Protein AF-A0A957CJT4-F1 (afdb_monomer_lite)

Sequence (316 aa):
MAIGFSIYVVLCIALSLDALRRPEPSKRMMGVQARQRAHPWLVASALALLIVSILVTGIVLWLVQDVGRRTFYEIYLFSTNTIAALDLLVESIIGVSVLLLGQAIVSYEVFTGKTLPRRGLLRHWQRVVLLAVGYGILVGFTLTLSVRPIYSLLLTTMLMTTFIALVSWRSYLERERHIASLRPFVTSHRLYDQILTQSVPQNVDFISPFHALCHDVLDAQVAYLVALGPLASLVGAPLVYPGANENKLPALNQLADSFQSPAVTTLSVDPALYGGAIWANALWSERGLIGVFLLGPKVGDSLYTQEEVEIARTVG

Foldseek 3Di:
DVVVVLVVQLVVLVVVLVCLVDDDDDPDDCQVVLSVQLSVLSNLLSVLVNVLSVLVSVVVVVVVVVVVPDDPPVCPPVVVVVVVVSVVVSVVSNVVSVVSVLSSVLSNLPPVLDRDPSVVSVVVSVVVVVLVVVLVVVLVVCVVVVPDVVVNVVVVVVSVVVVVVVVVVVVVVVVVVLVVLCVVVVCCVCVVVVVVVDDPDPDPPPQVVVQSLCVVQVLFQKKWKAWDDPCRVVVDQIHIPPPPQSPQAPDCPVVLVVCPDPVCQKDADDCVRGVQFGMWGFQADPVGTTIIMTTHAHDPRGDDRPVSSVVVNVSD

pLDDT: mean 74.56, std 11.98, range [42.03, 93.88]

Structure (mmCIF, N/CA/C/O backbone):
data_AF-A0A957CJT4-F1
#
_entry.id   AF-A0A957CJT4-F1
#
loop_
_atom_site.group_PDB
_atom_site.id
_atom_site.type_symbol
_atom_site.label_atom_id
_atom_site.label_alt_id
_atom_site.label_comp_id
_atom_site.label_asym_id
_atom_site.label_entity_id
_atom_site.label_seq_id
_atom_site.pdbx_PDB_ins_code
_atom_site.Cartn_x
_atom_site.Cartn_y
_atom_site.Cartn_z
_atom_site.occupancy
_atom_site.B_iso_or_equiv
_atom_site.auth_seq_id
_atom_site.auth_comp_id
_atom_site.auth_asym_id
_atom_site.auth_atom_id
_atom_site.pdbx_PDB_model_num
ATOM 1 N N . MET A 1 1 ? 34.551 -7.900 -14.425 1.00 61.78 1 MET A N 1
ATOM 2 C CA . MET A 1 1 ? 33.757 -6.919 -13.649 1.00 61.78 1 MET A CA 1
ATOM 3 C C . MET A 1 1 ? 32.248 -7.085 -13.853 1.00 61.78 1 MET A C 1
ATOM 5 O O . MET A 1 1 ? 31.578 -7.390 -12.878 1.00 61.78 1 MET A O 1
ATOM 9 N N . ALA A 1 2 ? 31.709 -6.987 -15.077 1.00 66.31 2 ALA A N 1
ATOM 10 C CA . ALA A 1 2 ? 30.255 -7.060 -15.334 1.00 66.31 2 ALA A CA 1
ATOM 11 C C . ALA A 1 2 ? 29.561 -8.362 -14.862 1.00 66.31 2 ALA A C 1
ATOM 13 O O . ALA A 1 2 ? 28.469 -8.317 -14.295 1.00 66.31 2 ALA A O 1
ATOM 14 N N . ILE A 1 3 ? 30.218 -9.518 -15.025 1.00 75.69 3 ILE A N 1
ATOM 15 C CA . ILE A 1 3 ? 29.680 -10.820 -14.584 1.00 75.69 3 ILE A CA 1
ATOM 16 C C . ILE A 1 3 ? 29.580 -10.891 -13.051 1.00 75.69 3 ILE A C 1
ATOM 18 O O . ILE A 1 3 ? 28.569 -11.336 -12.520 1.00 75.69 3 ILE A O 1
ATOM 22 N N . GLY A 1 4 ? 30.594 -10.393 -12.332 1.00 81.38 4 GLY A N 1
ATOM 23 C CA . GLY A 1 4 ? 30.599 -10.387 -10.864 1.00 81.38 4 GLY A CA 1
ATOM 24 C C . GLY A 1 4 ? 29.496 -9.507 -10.274 1.00 81.38 4 GLY A C 1
ATOM 25 O O . GLY A 1 4 ? 28.816 -9.921 -9.340 1.00 81.38 4 GLY A O 1
ATOM 26 N N . PHE A 1 5 ? 29.260 -8.333 -10.868 1.00 79.38 5 PH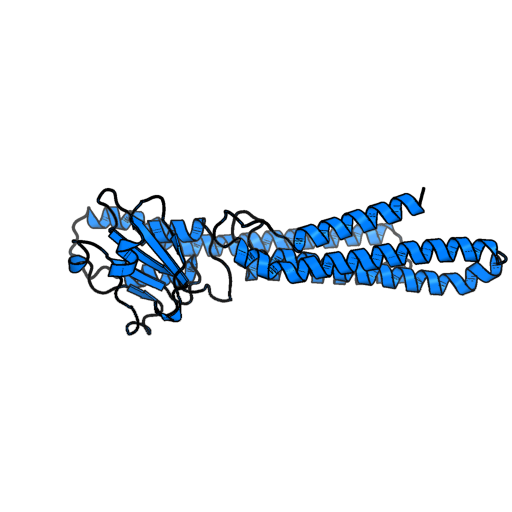E A N 1
ATOM 27 C CA . PHE A 1 5 ? 28.157 -7.452 -10.475 1.00 79.38 5 PHE A CA 1
ATOM 28 C C . PHE A 1 5 ? 26.784 -8.094 -10.724 1.00 79.38 5 PHE A C 1
ATOM 30 O O . PHE A 1 5 ? 25.911 -8.039 -9.863 1.00 79.38 5 PHE A O 1
ATOM 37 N N . SER A 1 6 ? 26.608 -8.766 -11.865 1.00 79.94 6 SER A N 1
ATOM 38 C CA . SER A 1 6 ? 25.345 -9.438 -12.204 1.00 79.94 6 SER A CA 1
ATOM 39 C C . SER A 1 6 ? 25.033 -10.588 -11.241 1.00 79.94 6 SER A C 1
ATOM 41 O O . SER A 1 6 ? 23.915 -10.693 -10.743 1.00 79.94 6 SER A O 1
ATOM 43 N N . ILE A 1 7 ? 26.039 -11.403 -10.900 1.00 84.12 7 ILE A N 1
ATOM 44 C CA . ILE A 1 7 ? 25.901 -12.467 -9.894 1.00 84.12 7 ILE A CA 1
ATOM 45 C C . ILE A 1 7 ? 25.541 -11.872 -8.531 1.00 84.12 7 ILE A C 1
ATOM 47 O O . ILE A 1 7 ? 24.640 -12.381 -7.870 1.00 84.12 7 ILE A O 1
ATOM 51 N N . TYR A 1 8 ? 26.196 -10.780 -8.127 1.00 85.81 8 TYR A N 1
ATOM 52 C CA . TYR A 1 8 ? 25.910 -10.100 -6.865 1.00 85.81 8 TYR A CA 1
ATOM 53 C C . TYR A 1 8 ? 24.450 -9.629 -6.774 1.00 85.81 8 TYR A C 1
ATOM 55 O O . TYR A 1 8 ? 23.779 -9.923 -5.787 1.00 85.81 8 TYR A O 1
ATOM 63 N N . VAL A 1 9 ? 23.927 -8.974 -7.818 1.00 83.94 9 VAL A N 1
ATOM 64 C CA . VAL A 1 9 ? 22.531 -8.501 -7.858 1.00 83.94 9 VAL A CA 1
ATOM 65 C C . VAL A 1 9 ? 21.542 -9.663 -7.745 1.00 83.94 9 VAL A C 1
ATOM 67 O O . VAL A 1 9 ? 20.616 -9.599 -6.935 1.00 83.94 9 VAL A O 1
ATOM 70 N N . VAL A 1 10 ? 21.757 -10.752 -8.490 1.00 85.56 10 VAL A N 1
ATOM 71 C CA . VAL A 1 10 ? 20.903 -11.950 -8.414 1.00 85.56 10 VAL A CA 1
ATOM 72 C C . VAL A 1 10 ? 20.919 -12.548 -7.006 1.00 85.56 10 VAL A C 1
ATOM 74 O O . VAL A 1 10 ? 19.867 -12.899 -6.475 1.00 85.56 10 VAL A O 1
ATOM 77 N N . LEU A 1 11 ? 22.092 -12.619 -6.374 1.00 86.88 11 LEU A N 1
ATOM 78 C CA . LEU A 1 11 ? 22.261 -13.171 -5.030 1.00 86.88 11 LEU A CA 1
ATOM 79 C C . LEU A 1 11 ? 21.571 -12.291 -3.975 1.00 86.88 11 LEU A C 1
ATOM 81 O O . LEU A 1 11 ? 20.858 -12.811 -3.119 1.00 86.88 11 LEU A O 1
ATOM 85 N N . CYS A 1 12 ? 21.682 -10.963 -4.080 1.00 85.69 12 CYS A N 1
ATOM 86 C CA . CYS A 1 12 ? 20.963 -10.022 -3.218 1.00 85.69 12 CYS A CA 1
ATOM 87 C C . CYS A 1 12 ? 19.439 -10.176 -3.323 1.00 85.69 12 CYS A C 1
ATOM 89 O O . CYS A 1 12 ? 18.748 -10.191 -2.298 1.00 85.69 12 CYS A O 1
ATOM 91 N N . ILE A 1 13 ? 18.906 -10.322 -4.540 1.00 84.88 13 ILE A N 1
ATOM 92 C CA . ILE A 1 13 ? 17.464 -10.507 -4.756 1.00 84.88 13 ILE A CA 1
ATOM 93 C C . ILE A 1 13 ? 17.016 -11.879 -4.230 1.00 84.88 13 ILE A C 1
ATOM 95 O O . ILE A 1 13 ? 15.992 -11.970 -3.553 1.00 84.88 13 ILE A O 1
ATOM 99 N N . ALA A 1 14 ? 17.797 -12.935 -4.468 1.00 83.00 14 ALA A N 1
ATOM 100 C CA . ALA A 1 14 ? 17.498 -14.284 -3.992 1.00 83.00 14 ALA A CA 1
ATOM 101 C C . ALA A 1 14 ? 17.505 -14.385 -2.457 1.00 83.00 14 ALA A C 1
ATOM 103 O O . ALA A 1 14 ? 16.592 -14.974 -1.883 1.00 83.00 14 ALA A O 1
ATOM 104 N N . LEU A 1 15 ? 18.480 -13.762 -1.787 1.00 85.19 15 LEU A N 1
ATOM 105 C CA . LEU A 1 15 ? 18.531 -13.692 -0.322 1.00 85.19 15 LEU A CA 1
ATOM 106 C C . LEU A 1 15 ? 17.351 -12.903 0.250 1.00 85.19 15 LEU A C 1
ATOM 108 O O . LEU A 1 15 ? 16.743 -13.327 1.230 1.00 85.19 15 LEU A O 1
ATOM 112 N N . SER A 1 16 ? 16.981 -11.790 -0.388 1.00 83.88 16 SER A N 1
ATOM 113 C CA . SER A 1 16 ? 15.801 -11.014 0.013 1.00 83.88 16 SER A CA 1
ATOM 114 C C . SER A 1 16 ? 14.510 -11.833 -0.128 1.00 83.88 16 SER A C 1
ATOM 116 O O . SER A 1 16 ? 13.626 -11.764 0.726 1.00 83.88 16 SER A O 1
ATOM 118 N N . LEU A 1 17 ? 14.409 -12.653 -1.180 1.00 83.75 17 LEU A N 1
ATOM 119 C CA . LEU A 1 17 ? 13.284 -13.561 -1.396 1.00 83.75 17 LEU A CA 1
ATOM 120 C C . LEU A 1 17 ? 13.243 -14.697 -0.360 1.00 83.75 17 LEU A C 1
ATOM 122 O O . LEU A 1 17 ? 12.158 -15.065 0.091 1.00 83.75 17 LEU A O 1
ATOM 126 N N . ASP A 1 18 ? 14.395 -15.242 0.037 1.00 82.88 18 ASP A N 1
ATOM 127 C CA . ASP A 1 18 ? 14.472 -16.274 1.079 1.00 82.88 18 ASP A CA 1
ATOM 128 C C . ASP A 1 18 ? 14.075 -15.718 2.455 1.00 82.88 18 ASP A C 1
ATOM 130 O O . ASP A 1 18 ? 13.255 -16.316 3.157 1.00 82.88 18 ASP A O 1
ATOM 134 N N . ALA A 1 19 ? 14.530 -14.507 2.788 1.00 80.00 19 ALA A N 1
ATOM 135 C CA . ALA A 1 19 ? 14.116 -13.800 3.999 1.00 80.00 19 ALA A CA 1
ATOM 136 C C . ALA A 1 19 ? 12.591 -13.571 4.050 1.00 80.00 19 ALA A C 1
ATOM 138 O O . ALA A 1 19 ? 11.964 -13.744 5.095 1.00 80.00 19 ALA A O 1
ATOM 139 N N . LEU A 1 20 ? 11.960 -13.260 2.911 1.00 77.62 20 LEU A N 1
ATOM 140 C CA . LEU A 1 20 ? 10.499 -13.138 2.803 1.00 77.62 20 LEU A CA 1
ATOM 141 C C . LEU A 1 20 ? 9.760 -14.474 3.004 1.00 77.62 20 LEU A C 1
ATOM 143 O O . LEU A 1 20 ? 8.598 -14.471 3.414 1.00 77.62 20 LEU A O 1
ATOM 147 N N . ARG A 1 21 ? 10.392 -15.619 2.718 1.00 75.81 21 ARG A N 1
ATOM 148 C CA . ARG A 1 21 ? 9.789 -16.956 2.871 1.00 75.81 21 ARG A CA 1
ATOM 149 C C . ARG A 1 21 ? 9.852 -17.494 4.300 1.00 75.81 21 ARG A C 1
ATOM 151 O O . ARG A 1 21 ? 9.003 -18.309 4.653 1.00 75.81 21 ARG A O 1
ATOM 158 N N . ARG A 1 22 ? 10.801 -17.038 5.125 1.00 76.44 22 ARG A N 1
ATOM 159 C CA . ARG A 1 22 ? 10.983 -17.487 6.521 1.00 76.44 22 ARG A CA 1
ATOM 160 C C . ARG A 1 22 ? 10.856 -16.330 7.517 1.00 76.44 22 ARG A C 1
ATOM 162 O O . ARG A 1 22 ? 11.854 -15.887 8.080 1.00 76.44 22 ARG A O 1
ATOM 169 N N . PRO A 1 23 ? 9.644 -15.811 7.745 1.00 70.12 23 PRO A N 1
ATOM 170 C CA . PRO A 1 23 ? 9.510 -14.580 8.498 1.00 70.12 23 PRO A CA 1
ATOM 171 C C . PRO A 1 23 ? 9.450 -14.814 10.018 1.00 70.12 23 PRO A C 1
ATOM 173 O O . PRO A 1 23 ? 8.702 -15.666 10.497 1.00 70.12 23 PRO A O 1
ATOM 176 N N . GLU A 1 24 ? 10.162 -13.990 10.791 1.00 70.62 24 GLU A N 1
ATOM 177 C CA . GLU A 1 24 ? 10.069 -13.971 12.259 1.00 70.62 24 GLU A CA 1
ATOM 178 C C . GLU A 1 24 ? 8.672 -13.535 12.756 1.00 70.62 24 GLU A C 1
ATOM 180 O O . GLU A 1 24 ? 7.964 -12.788 12.065 1.00 70.62 24 GLU A O 1
ATOM 185 N N . PRO A 1 25 ? 8.224 -13.976 13.946 1.00 67.62 25 PRO A N 1
ATOM 186 C CA . PRO A 1 25 ? 6.942 -13.562 14.515 1.00 67.62 25 PRO A CA 1
ATOM 187 C C . PRO A 1 25 ? 6.917 -12.052 14.805 1.00 67.62 25 PRO A C 1
ATOM 189 O O . PRO A 1 25 ? 7.811 -11.503 15.446 1.00 67.62 25 PRO A O 1
ATOM 192 N N . SER A 1 26 ? 5.873 -11.357 14.339 1.00 63.53 26 SER A N 1
ATOM 193 C CA . SER A 1 26 ? 5.738 -9.918 14.585 1.00 63.53 26 SER A CA 1
ATOM 194 C C . SER A 1 26 ? 5.277 -9.657 16.018 1.00 63.53 26 SER A C 1
ATOM 196 O O . SER A 1 26 ? 4.216 -10.135 16.410 1.00 63.53 26 SER A O 1
ATOM 198 N N . LYS A 1 27 ? 6.000 -8.815 16.761 1.00 61.34 27 LYS A N 1
ATOM 199 C CA . LYS A 1 27 ? 5.611 -8.372 18.116 1.00 61.34 27 LYS A CA 1
ATOM 200 C C . LYS A 1 27 ? 4.478 -7.329 18.140 1.00 61.34 27 LYS A C 1
ATOM 202 O O . LYS A 1 27 ? 4.041 -6.930 19.210 1.00 61.34 27 LYS A O 1
ATOM 207 N N . ARG A 1 28 ? 4.033 -6.846 16.973 1.00 63.62 28 ARG A N 1
ATOM 208 C CA . ARG A 1 28 ? 3.057 -5.753 16.826 1.00 63.62 28 ARG A CA 1
ATOM 209 C C . ARG A 1 28 ? 1.649 -6.297 16.581 1.00 63.62 28 ARG A C 1
ATOM 211 O O . ARG A 1 28 ? 1.483 -7.239 15.804 1.00 63.62 28 ARG A O 1
ATOM 218 N N . MET A 1 29 ? 0.650 -5.659 17.194 1.00 60.66 29 MET A N 1
ATOM 219 C CA . MET A 1 29 ? -0.771 -5.955 16.983 1.00 60.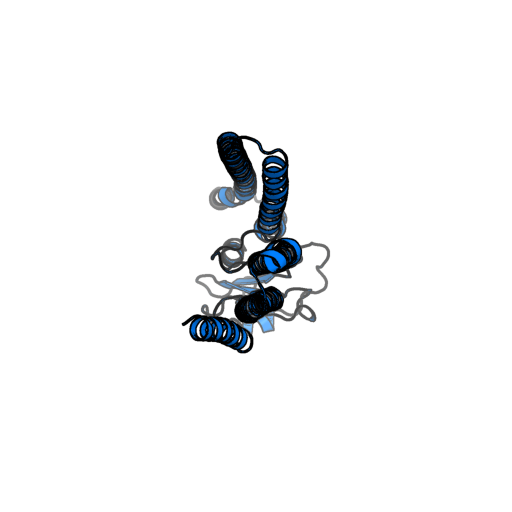66 29 MET A CA 1
ATOM 220 C C . MET A 1 29 ? -1.103 -5.954 15.480 1.00 60.66 29 MET A C 1
ATOM 222 O O . MET A 1 29 ? -0.737 -5.024 14.764 1.00 60.66 29 MET A O 1
ATOM 226 N N . MET A 1 30 ? -1.720 -7.040 14.997 1.00 64.56 30 MET A N 1
ATOM 227 C CA . MET A 1 30 ? -2.095 -7.281 13.587 1.00 64.56 30 MET A CA 1
ATOM 228 C C . MET A 1 30 ? -0.936 -7.317 12.562 1.00 64.56 30 MET A C 1
ATOM 230 O O . MET A 1 30 ? -1.176 -7.382 11.354 1.00 64.56 30 MET A O 1
ATOM 234 N N . GLY A 1 31 ? 0.328 -7.368 13.007 1.00 65.88 31 GLY A N 1
ATOM 235 C CA . GLY A 1 31 ? 1.496 -7.412 12.115 1.00 65.88 31 GLY A CA 1
ATOM 236 C C . GLY A 1 31 ? 1.556 -8.659 11.222 1.00 65.88 31 GLY A C 1
ATOM 237 O O . GLY A 1 31 ? 1.962 -8.574 10.062 1.00 65.88 31 GLY A O 1
ATOM 238 N N . VAL A 1 32 ? 1.086 -9.808 11.717 1.00 69.69 32 VAL A N 1
ATOM 239 C CA . VAL A 1 32 ? 1.042 -11.063 10.945 1.00 69.69 32 VAL A CA 1
ATOM 240 C C . VAL A 1 32 ? 0.016 -10.986 9.810 1.00 69.69 32 VAL A C 1
ATOM 242 O O . VAL A 1 32 ? 0.330 -11.371 8.684 1.00 69.69 32 VAL A O 1
ATOM 245 N N . GLN A 1 33 ? -1.178 -10.445 10.076 1.00 69.50 33 GLN A N 1
ATOM 246 C CA . GLN A 1 33 ? -2.251 -10.304 9.082 1.00 69.50 33 GLN A CA 1
ATOM 247 C C . GLN A 1 33 ? -1.882 -9.288 7.992 1.00 69.50 33 GLN A C 1
ATOM 249 O O . GLN A 1 33 ? -2.055 -9.569 6.806 1.00 69.50 33 GLN A O 1
ATOM 254 N N . ALA A 1 34 ? -1.291 -8.148 8.370 1.00 67.12 34 ALA A N 1
ATOM 255 C CA . ALA A 1 34 ? -0.760 -7.174 7.413 1.00 67.1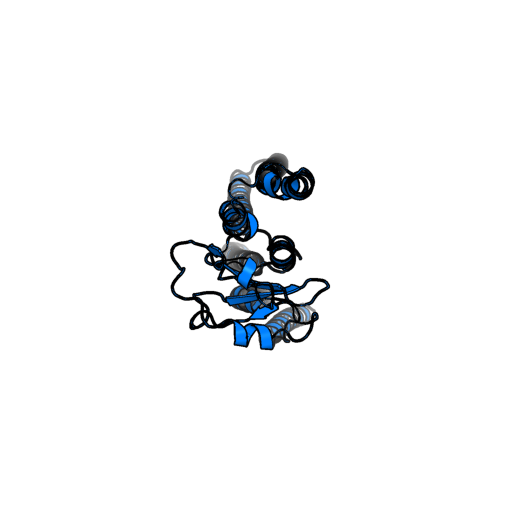2 34 ALA A CA 1
ATOM 256 C C . ALA A 1 34 ? 0.284 -7.804 6.480 1.00 67.12 34 ALA A C 1
ATOM 258 O O . ALA A 1 34 ? 0.261 -7.606 5.264 1.00 67.12 34 ALA A O 1
ATOM 259 N N . ARG A 1 35 ? 1.171 -8.631 7.043 1.00 71.69 35 ARG A N 1
ATOM 260 C CA . ARG A 1 35 ? 2.221 -9.310 6.287 1.00 71.69 35 ARG A CA 1
ATOM 261 C C . ARG A 1 35 ? 1.703 -10.367 5.342 1.00 71.69 35 ARG A C 1
ATOM 263 O O . ARG A 1 35 ? 2.145 -10.384 4.200 1.00 71.69 35 ARG A O 1
ATOM 270 N N . GLN A 1 36 ? 0.770 -11.209 5.773 1.00 75.19 36 GLN A N 1
ATOM 271 C CA . GLN A 1 36 ? 0.168 -12.216 4.896 1.00 75.19 36 GLN A CA 1
ATOM 272 C C . GLN A 1 36 ? -0.455 -11.586 3.644 1.00 75.19 36 GLN A C 1
ATOM 274 O O . GLN A 1 36 ? -0.353 -12.152 2.561 1.00 75.19 36 GLN A O 1
ATOM 279 N N . ARG A 1 37 ? -1.031 -10.385 3.768 1.00 75.12 37 ARG A N 1
ATOM 280 C CA . ARG A 1 37 ? -1.660 -9.673 2.647 1.00 75.12 37 ARG A CA 1
ATOM 281 C C . ARG A 1 37 ? -0.665 -9.080 1.652 1.00 75.12 37 ARG A C 1
ATOM 283 O O . ARG A 1 37 ? -0.931 -9.120 0.456 1.00 75.12 37 ARG A O 1
ATOM 290 N N . ALA A 1 38 ? 0.474 -8.567 2.117 1.00 76.00 38 ALA A N 1
ATOM 291 C CA . ALA A 1 38 ? 1.489 -7.988 1.229 1.00 76.00 38 ALA A CA 1
ATOM 292 C C . ALA A 1 38 ? 2.500 -8.998 0.691 1.00 76.00 38 ALA A C 1
ATOM 294 O O . ALA A 1 38 ? 3.135 -8.749 -0.332 1.00 76.00 38 ALA A O 1
ATOM 295 N N . HIS A 1 39 ? 2.646 -10.138 1.367 1.00 80.88 39 HIS A N 1
ATOM 296 C CA . HIS A 1 39 ? 3.554 -11.216 0.988 1.00 80.88 39 HIS A CA 1
ATOM 297 C C . HIS A 1 39 ? 3.470 -11.619 -0.494 1.00 80.88 39 HIS A C 1
ATOM 299 O O . HIS A 1 39 ? 4.517 -11.584 -1.145 1.00 80.88 39 HIS A O 1
ATOM 305 N N . PRO A 1 40 ? 2.288 -11.912 -1.080 1.00 85.50 40 PRO A N 1
ATOM 306 C CA . PRO A 1 40 ? 2.215 -12.314 -2.486 1.00 85.50 40 PRO A CA 1
ATOM 307 C C . PRO A 1 40 ? 2.706 -11.216 -3.439 1.00 85.50 40 PRO A C 1
ATOM 309 O O . PRO A 1 40 ? 3.383 -11.512 -4.422 1.00 85.50 40 PRO A O 1
ATOM 312 N N . TRP A 1 41 ? 2.427 -9.948 -3.127 1.00 86.69 41 TRP A N 1
ATOM 313 C CA . TRP A 1 41 ? 2.842 -8.805 -3.941 1.00 86.69 41 TRP A CA 1
ATOM 314 C C . TRP A 1 41 ? 4.355 -8.569 -3.878 1.00 86.69 41 TRP A C 1
ATOM 316 O O . TRP A 1 41 ? 4.980 -8.356 -4.915 1.00 86.69 41 TRP A O 1
ATOM 326 N N . LEU A 1 42 ? 4.957 -8.682 -2.687 1.00 84.75 42 LEU A N 1
ATOM 327 C CA . LEU A 1 42 ? 6.409 -8.556 -2.499 1.00 84.75 42 LEU A CA 1
ATOM 328 C C . LEU A 1 42 ? 7.178 -9.685 -3.190 1.00 84.75 42 LEU A C 1
ATOM 330 O O . LEU A 1 42 ? 8.196 -9.440 -3.840 1.00 84.75 42 LEU A O 1
ATOM 334 N N . VAL A 1 43 ? 6.674 -10.919 -3.087 1.00 87.12 43 VAL A N 1
ATOM 335 C CA . VAL A 1 43 ? 7.243 -12.075 -3.790 1.00 87.12 43 VAL A CA 1
ATOM 336 C C . VAL A 1 43 ? 7.163 -11.869 -5.301 1.00 87.12 43 VAL A C 1
ATOM 338 O O . VAL A 1 43 ? 8.161 -12.072 -5.991 1.00 87.12 43 VAL A O 1
ATOM 341 N N . ALA A 1 44 ? 6.019 -11.414 -5.817 1.00 87.81 44 ALA A N 1
ATOM 342 C CA . ALA A 1 44 ? 5.847 -11.144 -7.240 1.00 87.81 44 ALA A CA 1
ATOM 343 C C . ALA A 1 44 ? 6.792 -10.036 -7.742 1.00 87.81 44 ALA A C 1
ATOM 345 O O . ALA A 1 44 ? 7.429 -10.218 -8.779 1.00 87.81 44 ALA A O 1
ATOM 346 N N . SER A 1 45 ? 6.958 -8.930 -7.002 1.00 88.44 45 SER A N 1
ATOM 347 C CA . SER A 1 45 ? 7.908 -7.872 -7.380 1.00 88.44 45 SER A CA 1
ATOM 348 C C . SER A 1 45 ? 9.361 -8.352 -7.350 1.00 88.44 45 SER A C 1
ATOM 350 O O . SER A 1 45 ? 10.129 -8.061 -8.263 1.00 88.44 45 SER A O 1
ATOM 352 N N . ALA A 1 46 ? 9.743 -9.143 -6.342 1.00 88.31 46 ALA A N 1
ATOM 353 C CA . ALA A 1 46 ? 11.095 -9.690 -6.247 1.00 88.31 46 ALA A CA 1
ATOM 354 C C . ALA A 1 46 ? 11.395 -10.664 -7.400 1.00 88.31 46 ALA A C 1
ATOM 356 O O . ALA A 1 46 ? 12.477 -10.616 -7.983 1.00 88.31 46 ALA A O 1
ATOM 357 N N . LEU A 1 47 ? 10.424 -11.505 -7.776 1.00 89.06 47 LEU A N 1
ATOM 358 C CA . LEU A 1 47 ? 10.534 -12.385 -8.941 1.00 89.06 47 LEU A CA 1
ATOM 359 C C . LEU A 1 47 ? 10.632 -11.595 -10.251 1.00 89.06 47 LEU A C 1
ATOM 361 O O . LEU A 1 47 ? 11.468 -11.926 -11.087 1.00 89.06 47 LEU A O 1
ATOM 365 N N . ALA A 1 48 ? 9.837 -10.535 -10.418 1.00 89.62 48 ALA A N 1
ATOM 366 C CA . ALA A 1 48 ? 9.910 -9.672 -11.595 1.00 89.62 48 ALA A CA 1
ATOM 367 C C . ALA A 1 48 ? 11.297 -9.019 -11.738 1.00 89.62 48 ALA A C 1
ATOM 369 O O . ALA A 1 48 ? 11.892 -9.075 -12.812 1.00 89.62 48 ALA A O 1
ATOM 370 N N . LEU A 1 49 ? 11.863 -8.478 -10.651 1.00 88.94 49 LEU A N 1
ATOM 371 C CA . LEU A 1 49 ? 13.215 -7.902 -10.658 1.00 88.94 49 LEU A CA 1
ATOM 372 C C . LEU A 1 49 ? 14.307 -8.946 -10.922 1.00 88.94 49 LEU A C 1
ATOM 374 O O . LEU A 1 49 ? 15.293 -8.648 -11.596 1.00 88.94 49 LEU A O 1
ATOM 378 N N . LEU A 1 50 ? 14.131 -10.177 -10.435 1.00 88.88 50 LEU A N 1
ATOM 379 C CA . LEU A 1 50 ? 15.041 -11.281 -10.734 1.00 88.88 50 LEU A CA 1
ATOM 380 C C . LEU A 1 50 ? 15.018 -11.628 -12.230 1.00 88.88 50 LEU A C 1
ATOM 382 O O . LEU A 1 50 ? 16.079 -11.786 -12.832 1.00 88.88 50 LEU A O 1
ATOM 386 N N . ILE A 1 51 ? 13.830 -11.678 -12.844 1.00 90.31 51 ILE A N 1
ATOM 387 C CA . ILE A 1 51 ? 13.677 -11.876 -14.293 1.00 90.31 51 ILE A CA 1
ATOM 388 C C . ILE A 1 51 ? 14.380 -10.752 -15.059 1.00 90.31 51 ILE A C 1
ATOM 390 O O . ILE A 1 51 ? 15.162 -11.048 -15.958 1.00 90.31 51 ILE A O 1
ATOM 394 N N . VAL A 1 52 ? 14.175 -9.486 -14.674 1.00 90.88 52 VAL A N 1
ATOM 395 C CA . VAL A 1 52 ? 14.863 -8.333 -15.285 1.00 90.88 52 VAL A CA 1
ATOM 396 C C . VAL A 1 52 ? 16.378 -8.489 -15.200 1.00 90.88 52 VAL A C 1
ATOM 398 O O . VAL A 1 52 ? 17.067 -8.330 -16.203 1.00 90.88 52 VAL A O 1
ATOM 401 N N . SER A 1 53 ? 16.908 -8.844 -14.028 1.00 88.12 53 SER A N 1
ATOM 402 C CA . SER A 1 53 ? 18.350 -9.007 -13.830 1.00 88.12 53 SER A CA 1
ATOM 403 C C . SER A 1 53 ? 18.940 -10.100 -14.730 1.00 88.12 53 SER A C 1
ATOM 405 O O . SER A 1 53 ? 19.970 -9.876 -15.375 1.00 88.12 53 SER A O 1
ATOM 407 N N . ILE A 1 54 ? 18.270 -11.253 -14.839 1.00 88.19 54 ILE A N 1
ATOM 408 C CA . ILE A 1 54 ? 18.683 -12.341 -15.737 1.00 88.19 54 ILE A CA 1
ATOM 409 C C . ILE A 1 54 ? 18.619 -11.887 -17.196 1.00 88.19 54 ILE A C 1
ATOM 411 O O . ILE A 1 54 ? 19.554 -12.132 -17.957 1.00 88.19 54 ILE A O 1
ATOM 415 N N . LEU A 1 55 ? 17.540 -11.205 -17.580 1.00 89.62 55 LEU A N 1
ATOM 416 C CA . LEU A 1 55 ? 17.300 -10.782 -18.953 1.00 89.62 55 LEU A CA 1
ATOM 417 C C . LEU A 1 55 ? 18.343 -9.756 -19.406 1.00 89.62 55 LEU A C 1
ATOM 419 O O . LEU A 1 55 ? 18.975 -9.956 -20.438 1.00 89.62 55 LEU A O 1
ATOM 423 N N . VAL A 1 56 ? 18.619 -8.731 -18.594 1.00 88.00 56 VAL A N 1
ATOM 424 C CA . VAL A 1 56 ? 19.672 -7.736 -18.864 1.00 88.00 56 VAL A CA 1
ATOM 425 C C . VAL A 1 56 ? 21.046 -8.400 -18.972 1.00 88.00 56 VAL A C 1
ATOM 427 O O . VAL A 1 56 ? 21.795 -8.119 -19.907 1.00 88.00 56 VAL A O 1
ATOM 430 N N . THR A 1 57 ? 21.370 -9.331 -18.069 1.00 87.06 57 THR A N 1
ATOM 431 C CA . THR A 1 57 ? 22.638 -10.081 -18.132 1.00 87.06 57 THR A CA 1
ATOM 432 C C . THR A 1 57 ? 22.740 -10.890 -19.429 1.00 87.06 57 THR A C 1
ATOM 434 O O . THR A 1 57 ? 23.783 -10.884 -20.085 1.00 87.06 57 THR A O 1
ATOM 437 N N . GLY A 1 58 ? 21.650 -11.550 -19.830 1.00 86.44 58 GLY A N 1
ATOM 438 C CA . GLY A 1 58 ? 21.553 -12.297 -21.082 1.00 86.44 58 GLY A CA 1
ATOM 439 C C . GLY A 1 58 ? 21.726 -11.412 -22.317 1.00 86.44 58 GLY A C 1
ATOM 440 O O . GLY A 1 58 ? 22.499 -11.768 -23.205 1.00 86.44 58 GLY A O 1
ATOM 441 N N . ILE A 1 59 ? 21.084 -10.237 -22.347 1.00 85.94 59 ILE A N 1
ATOM 442 C CA . ILE A 1 59 ? 21.221 -9.255 -23.435 1.00 85.94 59 ILE A CA 1
ATOM 443 C C . ILE A 1 59 ? 22.674 -8.799 -23.567 1.00 85.94 59 ILE A C 1
ATOM 445 O O . ILE A 1 59 ? 23.216 -8.802 -24.670 1.00 85.94 59 ILE A O 1
ATOM 449 N N . VAL A 1 60 ? 23.326 -8.429 -22.461 1.00 84.19 60 VAL A N 1
ATOM 450 C CA . VAL A 1 60 ? 24.718 -7.953 -22.485 1.00 84.19 60 VAL A CA 1
ATOM 451 C C . VAL A 1 60 ? 25.665 -9.047 -22.984 1.00 84.19 60 VAL A C 1
ATOM 453 O O . VAL A 1 60 ? 26.534 -8.772 -23.809 1.00 84.19 60 VAL A O 1
ATOM 456 N N . LEU A 1 61 ? 25.492 -10.293 -22.529 1.00 84.69 61 LEU A N 1
ATOM 457 C CA . LEU A 1 61 ? 26.296 -11.427 -22.999 1.00 84.69 61 LEU A CA 1
ATOM 458 C C . LEU A 1 61 ? 26.093 -11.691 -24.493 1.00 84.69 61 LEU A C 1
ATOM 460 O O . LEU A 1 61 ? 27.073 -11.891 -25.212 1.00 84.69 61 LEU A O 1
ATOM 464 N N . TRP A 1 62 ? 24.843 -11.659 -24.955 1.00 85.50 62 TRP A N 1
ATOM 465 C CA . TRP A 1 62 ? 24.509 -11.800 -26.369 1.00 85.50 62 TRP A CA 1
ATOM 466 C C . TRP A 1 62 ? 25.159 -10.695 -27.210 1.00 85.50 62 TRP A C 1
ATOM 468 O O . TRP A 1 62 ? 25.826 -10.997 -28.198 1.00 85.50 62 TRP A O 1
ATOM 478 N N . LEU A 1 63 ? 25.065 -9.435 -26.772 1.00 80.19 63 LEU A N 1
ATOM 479 C CA . LEU A 1 63 ? 25.641 -8.285 -27.470 1.00 80.19 63 LEU A CA 1
ATOM 480 C C . LEU A 1 63 ? 27.169 -8.398 -27.597 1.00 80.19 63 LEU A C 1
ATOM 482 O O . LEU A 1 63 ? 27.723 -8.171 -28.668 1.00 80.19 63 LEU A O 1
ATOM 486 N N . VAL A 1 64 ? 27.859 -8.797 -26.523 1.00 81.06 64 VAL A N 1
ATOM 487 C CA . VAL A 1 64 ? 29.321 -8.983 -26.525 1.00 81.06 64 VAL A CA 1
ATOM 488 C C . VAL A 1 64 ? 29.749 -10.097 -27.487 1.00 81.06 64 VAL A C 1
ATOM 490 O O . VAL A 1 64 ? 30.765 -9.962 -28.168 1.00 81.06 64 VAL A O 1
ATOM 493 N N . GLN A 1 65 ? 28.986 -11.190 -27.568 1.00 81.19 65 GLN A N 1
ATOM 494 C CA . GLN A 1 65 ? 29.278 -12.295 -28.486 1.00 81.19 65 GLN A CA 1
ATOM 495 C C . GLN A 1 65 ? 28.999 -11.936 -29.951 1.00 81.19 65 GLN A C 1
ATOM 497 O O . GLN A 1 65 ? 29.757 -12.353 -30.829 1.00 81.19 65 GLN A O 1
ATOM 502 N N . ASP A 1 66 ? 27.937 -11.172 -30.219 1.00 77.12 66 ASP A N 1
ATOM 503 C CA . ASP A 1 66 ? 27.528 -10.800 -31.578 1.00 77.12 66 ASP A CA 1
ATOM 504 C C . ASP A 1 66 ? 28.465 -9.743 -32.193 1.00 77.12 66 ASP A C 1
ATOM 506 O O . ASP A 1 66 ? 28.884 -9.888 -33.344 1.00 77.12 66 ASP A O 1
ATOM 510 N N . VAL A 1 67 ? 28.925 -8.763 -31.399 1.00 72.31 67 VAL A N 1
ATOM 511 C CA . VAL A 1 67 ? 29.945 -7.772 -31.811 1.00 72.31 67 VAL A CA 1
ATOM 512 C C . VAL A 1 67 ? 31.272 -8.439 -32.199 1.00 72.31 67 VAL A C 1
ATOM 514 O O . VAL A 1 67 ? 31.984 -7.941 -33.066 1.00 72.31 67 VAL A O 1
ATOM 517 N N . GLY A 1 68 ? 31.599 -9.593 -31.610 1.00 69.31 68 GLY A N 1
ATOM 518 C CA . GLY A 1 68 ? 32.795 -10.362 -31.961 1.00 69.31 68 GLY A CA 1
ATOM 519 C C . GLY A 1 68 ? 32.699 -11.150 -33.276 1.00 69.31 68 GLY A C 1
ATOM 520 O O . GLY A 1 68 ? 33.717 -11.667 -33.732 1.00 69.31 68 GLY A O 1
ATOM 521 N N . ARG A 1 69 ? 31.506 -11.285 -33.879 1.00 68.69 69 ARG A N 1
ATOM 522 C CA . ARG A 1 69 ? 31.255 -12.163 -35.042 1.00 68.69 69 ARG A CA 1
ATOM 523 C C . ARG A 1 69 ? 30.813 -11.444 -36.320 1.00 68.69 69 ARG A C 1
ATOM 525 O O . ARG A 1 69 ? 30.887 -12.063 -37.379 1.00 68.69 69 ARG A O 1
ATOM 532 N N . ARG A 1 70 ? 30.347 -10.192 -36.256 1.00 64.69 70 ARG A N 1
ATOM 533 C CA . ARG A 1 70 ? 29.745 -9.481 -37.403 1.00 64.69 70 ARG A CA 1
ATOM 534 C C . ARG A 1 70 ? 30.390 -8.118 -37.676 1.00 64.69 70 ARG A C 1
ATOM 536 O O . ARG A 1 70 ? 30.883 -7.449 -36.775 1.00 64.69 70 ARG A O 1
ATOM 543 N N . THR A 1 71 ? 30.346 -7.686 -38.936 1.00 64.19 71 THR A N 1
ATOM 544 C CA . THR A 1 71 ? 30.821 -6.369 -39.394 1.00 64.19 71 THR A CA 1
ATOM 545 C C . THR A 1 71 ? 29.848 -5.259 -38.958 1.00 64.19 71 THR A C 1
ATOM 547 O O . THR A 1 71 ? 28.633 -5.428 -39.060 1.00 64.19 71 THR A O 1
ATOM 550 N N . PHE A 1 72 ? 30.367 -4.103 -38.519 1.00 61.62 72 PHE A N 1
ATOM 551 C CA . PHE A 1 72 ? 29.625 -2.981 -37.898 1.00 61.62 72 PHE A CA 1
ATOM 552 C C . PHE A 1 72 ? 28.311 -2.547 -38.590 1.00 61.62 72 PHE A C 1
ATOM 554 O O . PHE A 1 72 ? 27.398 -2.074 -37.917 1.00 61.62 72 PHE A O 1
ATOM 561 N N . TYR A 1 73 ? 28.197 -2.689 -39.914 1.00 57.41 73 TYR A N 1
ATOM 562 C CA . TYR A 1 73 ? 27.070 -2.158 -40.693 1.00 57.41 73 TYR A CA 1
ATOM 563 C C . TYR A 1 73 ? 25.806 -3.041 -40.650 1.00 57.41 73 TYR A C 1
ATOM 565 O O . TYR A 1 73 ? 24.694 -2.518 -40.601 1.00 57.41 73 TYR A O 1
ATOM 573 N N . GLU A 1 74 ? 25.952 -4.372 -40.606 1.00 61.09 74 GLU A N 1
ATOM 574 C CA . GLU A 1 74 ? 24.811 -5.304 -40.499 1.00 61.09 74 GLU A CA 1
ATOM 575 C C . GLU A 1 74 ? 24.209 -5.328 -39.086 1.00 61.09 74 GLU A C 1
ATOM 577 O O . GLU A 1 74 ? 23.003 -5.521 -38.926 1.00 61.09 74 GLU A O 1
ATOM 582 N N . ILE A 1 75 ? 25.034 -5.065 -38.066 1.00 61.41 75 ILE A N 1
ATOM 583 C CA . ILE A 1 75 ? 24.601 -4.920 -36.670 1.00 61.41 75 ILE A CA 1
ATOM 584 C C . ILE A 1 75 ? 23.694 -3.688 -36.528 1.00 61.41 75 ILE A C 1
ATOM 586 O O . ILE A 1 75 ? 22.678 -3.743 -35.848 1.00 61.41 75 ILE A O 1
ATOM 590 N N . TYR A 1 76 ? 23.994 -2.570 -37.193 1.00 63.31 76 TYR A N 1
ATOM 591 C CA . TYR A 1 76 ? 23.265 -1.321 -36.945 1.00 63.31 76 TYR A CA 1
ATOM 592 C C . TYR A 1 76 ? 21.793 -1.365 -37.399 1.00 63.31 76 TYR A C 1
ATOM 594 O O . TYR A 1 76 ? 20.906 -0.937 -36.662 1.00 63.31 76 TYR A O 1
ATOM 602 N N . LEU A 1 77 ? 21.496 -1.913 -38.583 1.00 58.22 77 LEU A N 1
ATOM 603 C CA . LEU A 1 77 ? 20.133 -1.889 -39.141 1.00 58.22 77 LEU A CA 1
ATOM 604 C C . LEU A 1 77 ? 19.218 -2.997 -38.595 1.00 58.22 77 LEU A C 1
ATOM 606 O O . LEU A 1 77 ? 18.041 -2.734 -38.352 1.00 58.22 77 LEU A O 1
ATOM 610 N N . PHE A 1 78 ? 19.730 -4.212 -38.361 1.00 62.50 78 PHE A N 1
ATOM 611 C CA . PHE A 1 78 ? 18.925 -5.311 -37.808 1.00 62.50 78 PHE A CA 1
ATOM 612 C C . PHE A 1 78 ? 18.865 -5.265 -36.274 1.00 62.50 78 PHE A C 1
ATOM 614 O O . PHE A 1 78 ? 17.802 -5.505 -35.698 1.00 62.50 78 PHE A O 1
ATOM 621 N N . SER A 1 79 ? 19.962 -4.883 -35.602 1.00 66.38 79 SER A N 1
ATOM 622 C CA . SER A 1 79 ? 20.000 -4.894 -34.138 1.00 66.38 79 SER A CA 1
ATOM 623 C C . SER A 1 79 ? 19.255 -3.722 -33.503 1.00 66.38 79 SER A C 1
ATOM 625 O O . SER A 1 79 ? 18.796 -3.871 -32.376 1.00 66.38 79 SER A O 1
ATOM 627 N N . THR A 1 80 ? 19.049 -2.591 -34.194 1.00 80.31 80 THR A N 1
ATOM 628 C CA . THR A 1 80 ? 18.327 -1.440 -33.609 1.00 80.31 80 THR A CA 1
ATOM 629 C C . THR A 1 80 ? 16.899 -1.804 -33.200 1.00 80.31 80 THR A C 1
ATOM 631 O O . THR A 1 80 ? 16.497 -1.518 -32.075 1.00 80.31 80 THR A O 1
ATOM 634 N N . ASN A 1 81 ? 16.141 -2.491 -34.064 1.00 81.50 81 ASN A N 1
ATOM 635 C CA . ASN A 1 81 ? 14.759 -2.864 -33.746 1.00 81.50 81 ASN A CA 1
ATOM 636 C C . ASN A 1 81 ? 14.687 -3.942 -32.651 1.00 81.50 81 ASN A C 1
ATOM 638 O O . ASN A 1 81 ? 13.847 -3.866 -31.759 1.00 81.50 81 ASN A O 1
ATOM 642 N N . THR A 1 82 ? 15.589 -4.930 -32.674 1.00 83.56 82 THR A N 1
ATOM 643 C CA . THR A 1 82 ? 15.635 -5.960 -31.625 1.00 83.56 82 THR A CA 1
ATOM 644 C C . THR A 1 82 ? 16.080 -5.394 -30.280 1.00 83.56 82 THR A C 1
ATOM 646 O O . THR A 1 82 ? 15.516 -5.773 -29.259 1.00 83.56 82 THR A O 1
ATOM 649 N N . ILE A 1 83 ? 17.047 -4.470 -30.260 1.00 84.31 83 ILE A N 1
ATOM 650 C CA . ILE A 1 83 ? 17.498 -3.799 -29.034 1.00 84.31 83 ILE A CA 1
ATOM 651 C C . ILE A 1 83 ? 16.365 -2.938 -28.474 1.00 84.31 83 ILE A C 1
ATOM 653 O O . ILE A 1 83 ? 16.075 -3.044 -27.289 1.00 84.31 83 ILE A O 1
ATOM 657 N N . ALA A 1 84 ? 15.669 -2.169 -29.318 1.00 86.56 84 ALA A N 1
ATOM 658 C CA . ALA A 1 84 ? 14.518 -1.374 -28.896 1.00 86.56 84 ALA A CA 1
ATOM 659 C C . ALA A 1 84 ? 13.378 -2.243 -28.331 1.00 86.56 84 ALA A C 1
ATOM 661 O O . ALA A 1 84 ? 12.791 -1.904 -27.308 1.00 86.56 84 ALA A O 1
ATOM 662 N N . ALA A 1 85 ? 13.083 -3.391 -28.953 1.00 89.50 85 ALA A N 1
ATOM 663 C CA . ALA A 1 85 ? 12.068 -4.318 -28.453 1.00 89.50 85 ALA A CA 1
ATOM 664 C C . ALA A 1 85 ? 12.461 -4.960 -27.110 1.00 89.50 85 ALA A C 1
ATOM 666 O O . ALA A 1 85 ? 11.611 -5.139 -26.237 1.00 89.50 85 ALA A O 1
ATOM 667 N N . LEU A 1 86 ? 13.741 -5.301 -26.935 1.00 89.06 86 LEU A N 1
ATOM 668 C CA . LEU A 1 86 ? 14.271 -5.842 -25.683 1.00 89.06 86 LEU A CA 1
ATOM 669 C C . LEU A 1 86 ? 14.264 -4.798 -24.560 1.00 89.06 86 LEU A C 1
ATOM 671 O O . LEU A 1 86 ? 13.890 -5.130 -23.438 1.00 89.06 86 LEU A O 1
ATOM 675 N N . ASP A 1 87 ? 14.629 -3.555 -24.865 1.00 89.44 87 ASP A N 1
ATOM 676 C CA . ASP A 1 87 ? 14.587 -2.431 -23.928 1.00 89.44 87 ASP A CA 1
ATOM 677 C C . ASP A 1 87 ? 13.149 -2.159 -23.463 1.00 89.44 87 ASP A C 1
ATOM 679 O O . ASP A 1 87 ? 12.869 -2.185 -22.266 1.00 89.44 87 ASP A O 1
ATOM 683 N N . LEU A 1 88 ? 12.197 -2.084 -24.402 1.00 91.31 88 LEU A N 1
ATOM 684 C CA . LEU A 1 88 ? 10.770 -1.942 -24.097 1.00 91.31 88 LEU A CA 1
ATOM 685 C C . LEU A 1 88 ? 10.241 -3.091 -23.223 1.00 91.31 88 LEU A C 1
ATOM 687 O O . LEU A 1 88 ? 9.428 -2.878 -22.321 1.00 91.31 88 LEU A O 1
ATOM 691 N N . LEU A 1 89 ? 10.694 -4.323 -23.477 1.00 93.62 89 LEU A N 1
ATOM 692 C CA . LEU A 1 89 ? 10.331 -5.485 -22.670 1.00 93.62 89 LEU A CA 1
ATOM 693 C C . LEU A 1 89 ? 10.877 -5.358 -21.242 1.00 93.62 89 LEU A C 1
ATOM 695 O O . LEU A 1 89 ? 10.137 -5.604 -20.287 1.00 93.62 89 LEU A O 1
ATOM 699 N N . VAL A 1 90 ? 12.139 -4.951 -21.077 1.00 91.94 90 VAL A N 1
ATOM 700 C CA . VAL A 1 90 ? 12.749 -4.717 -19.759 1.00 91.94 90 VAL A CA 1
ATOM 701 C C . VAL A 1 90 ? 12.004 -3.613 -19.010 1.00 91.94 90 VAL A C 1
ATOM 703 O O . VAL A 1 90 ? 11.594 -3.829 -17.868 1.00 91.94 90 VAL A O 1
ATOM 706 N N . GLU A 1 91 ? 11.766 -2.469 -19.650 1.00 93.19 91 GLU A N 1
ATOM 707 C CA . GLU A 1 91 ? 11.031 -1.346 -19.063 1.00 93.19 91 GLU A CA 1
ATOM 708 C C . GLU A 1 91 ? 9.605 -1.738 -18.664 1.00 93.19 91 GLU A C 1
ATOM 710 O O . GLU A 1 91 ? 9.141 -1.367 -17.585 1.00 93.19 91 GLU A O 1
ATOM 715 N N . SER A 1 92 ? 8.922 -2.552 -19.476 1.00 93.50 92 SER A N 1
ATOM 716 C CA . SER A 1 92 ? 7.586 -3.060 -19.158 1.00 93.50 92 SER A CA 1
ATOM 717 C C . SER A 1 92 ? 7.588 -3.922 -17.892 1.00 93.50 92 SER A C 1
ATOM 719 O O . SER A 1 92 ? 6.759 -3.712 -17.003 1.00 93.50 92 SER A O 1
ATOM 721 N N . ILE A 1 93 ? 8.549 -4.844 -17.751 1.00 93.88 93 ILE A N 1
ATOM 722 C CA . ILE A 1 93 ? 8.657 -5.693 -16.554 1.00 93.88 93 ILE A CA 1
ATOM 723 C C . ILE A 1 93 ? 9.024 -4.855 -15.322 1.00 93.88 93 ILE A C 1
ATOM 725 O O . ILE A 1 93 ? 8.463 -5.075 -14.245 1.00 93.88 93 ILE A O 1
ATOM 729 N N . ILE A 1 94 ? 9.911 -3.864 -15.464 1.00 92.75 94 ILE A N 1
ATOM 730 C CA . ILE A 1 94 ? 10.225 -2.914 -14.387 1.00 92.75 94 ILE A CA 1
ATOM 731 C C . ILE A 1 94 ? 8.961 -2.146 -13.981 1.00 92.75 94 ILE A C 1
ATOM 733 O O . ILE A 1 94 ? 8.658 -2.058 -12.790 1.00 92.75 94 ILE A O 1
ATOM 737 N N . GLY A 1 95 ? 8.178 -1.658 -14.946 1.00 92.62 95 GLY A N 1
ATOM 738 C CA . GLY A 1 95 ? 6.901 -0.989 -14.704 1.00 92.62 95 GLY A CA 1
ATOM 739 C C . GLY A 1 95 ? 5.917 -1.873 -13.937 1.00 92.62 95 GLY A C 1
ATOM 740 O O . GLY A 1 95 ? 5.362 -1.448 -12.922 1.00 92.62 95 GLY A O 1
ATOM 741 N N . VAL A 1 96 ? 5.762 -3.136 -14.347 1.00 92.50 96 VAL A N 1
ATOM 742 C CA . VAL A 1 96 ? 4.952 -4.129 -13.621 1.00 92.50 96 VAL A CA 1
ATOM 743 C C . VAL A 1 96 ? 5.475 -4.325 -12.196 1.00 92.50 96 VAL A C 1
ATOM 745 O O . VAL A 1 96 ? 4.684 -4.325 -11.256 1.00 92.50 96 VAL A O 1
ATOM 748 N N . SER A 1 97 ? 6.790 -4.422 -11.998 1.00 91.50 97 SER A N 1
ATOM 749 C CA . SER A 1 97 ? 7.387 -4.548 -10.665 1.00 91.50 97 SER A CA 1
ATOM 750 C C . SER A 1 97 ? 7.082 -3.346 -9.766 1.00 91.50 97 SER A C 1
ATOM 752 O O . SER A 1 97 ? 6.736 -3.528 -8.598 1.00 91.50 97 SER A O 1
ATOM 754 N N . VAL A 1 98 ? 7.160 -2.119 -10.292 1.00 91.00 98 VAL A N 1
ATOM 755 C CA . VAL A 1 98 ? 6.797 -0.898 -9.553 1.00 91.00 98 VAL A CA 1
ATOM 756 C C . VAL A 1 98 ? 5.316 -0.918 -9.166 1.00 91.00 98 VAL A C 1
ATOM 758 O O . VAL A 1 98 ? 4.973 -0.573 -8.033 1.00 91.00 98 VAL A O 1
ATOM 761 N N . LEU A 1 99 ? 4.435 -1.376 -10.062 1.00 91.06 99 LEU A N 1
ATOM 762 C CA . LEU A 1 99 ? 3.010 -1.527 -9.762 1.00 91.06 99 LEU A CA 1
ATOM 763 C C . LEU A 1 99 ? 2.757 -2.560 -8.659 1.00 91.06 99 LEU A C 1
ATOM 765 O O . LEU A 1 99 ? 2.000 -2.276 -7.730 1.00 91.06 99 LEU A O 1
ATOM 769 N N . LEU A 1 100 ? 3.411 -3.722 -8.727 1.00 88.62 100 LEU A N 1
ATOM 770 C CA . LEU A 1 100 ? 3.319 -4.776 -7.712 1.00 88.62 100 LEU A CA 1
ATOM 771 C C . LEU A 1 100 ? 3.833 -4.295 -6.351 1.00 88.62 100 LEU A C 1
ATOM 773 O O . LEU A 1 100 ? 3.182 -4.530 -5.335 1.00 88.62 100 LEU A O 1
ATOM 777 N N . LEU A 1 101 ? 4.950 -3.566 -6.326 1.00 86.56 101 LEU A N 1
ATOM 778 C CA . LEU A 1 101 ? 5.497 -2.985 -5.102 1.00 86.56 101 LEU A CA 1
ATOM 779 C C . LEU A 1 101 ? 4.548 -1.939 -4.502 1.00 86.56 101 LEU A C 1
ATOM 781 O O . LEU A 1 101 ? 4.309 -1.939 -3.297 1.00 86.56 101 LEU A O 1
ATOM 785 N N . GLY A 1 102 ? 3.954 -1.076 -5.329 1.00 84.31 102 GLY A N 1
ATOM 786 C CA . GLY A 1 102 ? 2.950 -0.119 -4.869 1.00 84.31 102 GLY A CA 1
ATOM 787 C C . GLY A 1 102 ? 1.704 -0.802 -4.300 1.00 84.31 102 GLY A C 1
ATOM 788 O O . GLY A 1 102 ? 1.210 -0.394 -3.252 1.00 84.31 102 GLY A O 1
ATOM 789 N N . GLN A 1 103 ? 1.241 -1.895 -4.917 1.00 83.25 103 GLN A N 1
ATOM 790 C CA . GLN A 1 103 ? 0.164 -2.724 -4.357 1.00 83.25 103 GLN A CA 1
ATOM 791 C C . GLN A 1 103 ? 0.573 -3.378 -3.034 1.00 83.25 103 GLN A C 1
ATOM 793 O O . GLN A 1 103 ? -0.225 -3.396 -2.098 1.00 83.25 103 GLN A O 1
ATOM 798 N N . ALA A 1 104 ? 1.820 -3.843 -2.913 1.00 81.06 104 ALA A N 1
ATOM 799 C CA . ALA A 1 104 ? 2.346 -4.363 -1.657 1.00 81.06 104 ALA A CA 1
ATOM 800 C C . ALA A 1 104 ? 2.267 -3.304 -0.550 1.00 81.06 104 ALA A C 1
ATOM 802 O O . ALA A 1 104 ? 1.724 -3.587 0.514 1.00 81.06 104 ALA A O 1
ATOM 803 N N . ILE A 1 105 ? 2.707 -2.072 -0.824 1.00 78.38 105 ILE A N 1
ATOM 804 C CA . ILE A 1 105 ? 2.644 -0.948 0.123 1.00 78.38 105 ILE A CA 1
ATOM 805 C C . ILE A 1 105 ? 1.193 -0.619 0.496 1.00 78.38 105 ILE A C 1
ATOM 807 O O . ILE A 1 105 ? 0.892 -0.446 1.672 1.00 78.38 105 ILE A O 1
ATOM 811 N N . VAL A 1 106 ? 0.278 -0.583 -0.479 1.00 75.94 106 VAL A N 1
ATOM 812 C CA . VAL A 1 106 ? -1.149 -0.308 -0.233 1.00 75.94 106 VAL A CA 1
ATOM 813 C C . VAL A 1 106 ? -1.815 -1.412 0.589 1.00 75.94 106 VAL A C 1
ATOM 815 O O . VAL A 1 106 ? -2.662 -1.131 1.434 1.00 75.94 106 VAL A O 1
ATOM 818 N N . SER A 1 107 ? -1.439 -2.669 0.352 1.00 72.00 107 SER A N 1
ATOM 819 C CA . SER A 1 107 ? -1.947 -3.823 1.099 1.00 72.00 107 SER A CA 1
ATOM 820 C C . SER A 1 107 ? -1.337 -3.947 2.500 1.00 72.00 107 SER A C 1
ATOM 822 O O . SER A 1 107 ? -1.985 -4.471 3.406 1.00 72.00 107 SER A O 1
ATOM 824 N N . TYR A 1 108 ? -0.117 -3.438 2.691 1.00 69.50 108 TYR A N 1
ATOM 825 C CA . TYR A 1 108 ? 0.584 -3.405 3.968 1.00 69.50 108 TYR A CA 1
ATOM 826 C C . TYR A 1 108 ? 0.313 -2.073 4.675 1.00 69.50 108 TYR A C 1
ATOM 828 O O . TYR A 1 108 ? 1.180 -1.208 4.787 1.00 69.50 108 TYR A O 1
ATOM 836 N N . GLU A 1 109 ? -0.904 -1.927 5.201 1.00 66.62 109 GLU A N 1
ATOM 837 C CA . GLU A 1 109 ? -1.424 -0.735 5.905 1.00 66.62 109 GLU A CA 1
ATOM 838 C C . GLU A 1 109 ? -0.551 -0.238 7.087 1.00 66.62 109 GLU A C 1
ATOM 840 O O . GLU A 1 109 ? -0.799 0.820 7.661 1.00 66.62 109 GLU A O 1
ATOM 845 N N . VAL A 1 110 ? 0.473 -1.002 7.480 1.00 53.28 110 VAL A N 1
ATOM 846 C CA . VAL A 1 110 ? 1.148 -0.933 8.783 1.00 53.28 110 VAL A CA 1
ATOM 847 C C . VAL A 1 110 ? 2.513 -0.218 8.753 1.00 53.28 110 VAL A C 1
ATOM 849 O O . VAL A 1 110 ? 3.036 0.133 9.819 1.00 53.28 110 VAL A O 1
ATOM 852 N N . PHE A 1 111 ? 3.096 0.067 7.578 1.00 49.38 111 PHE A N 1
ATOM 853 C CA . PHE A 1 111 ? 4.417 0.724 7.489 1.00 49.38 111 PHE A CA 1
ATOM 854 C C . PHE A 1 111 ? 4.427 2.197 7.945 1.00 49.38 111 PHE A C 1
ATOM 856 O O . PHE A 1 111 ? 5.466 2.677 8.385 1.00 49.38 111 PHE A O 1
ATOM 863 N N . THR A 1 112 ? 3.297 2.910 7.934 1.00 50.22 112 THR A N 1
ATOM 864 C CA . THR A 1 112 ? 3.235 4.346 8.285 1.00 50.22 112 THR A CA 1
ATOM 865 C C . THR A 1 112 ? 3.104 4.648 9.780 1.00 50.22 112 THR A C 1
ATOM 867 O O . THR A 1 112 ? 2.983 5.811 10.154 1.00 50.22 112 THR A O 1
ATOM 870 N N . GLY A 1 113 ? 3.084 3.639 10.659 1.00 45.31 113 GLY A N 1
ATOM 871 C CA . GLY A 1 113 ? 2.865 3.834 12.105 1.00 45.31 113 GLY A CA 1
ATOM 872 C C . GLY A 1 113 ? 1.420 4.218 12.469 1.00 45.31 113 GLY A C 1
ATOM 873 O O . GLY A 1 113 ? 0.936 3.795 13.512 1.00 45.31 113 GLY A O 1
ATOM 874 N N . LYS A 1 114 ? 0.712 4.893 11.557 1.00 48.41 114 LYS A N 1
ATOM 875 C CA . LYS A 1 114 ? -0.722 5.206 11.569 1.00 48.41 114 LYS A CA 1
ATOM 876 C C . LYS A 1 114 ? -1.423 4.448 10.437 1.00 48.41 114 LYS A C 1
ATOM 878 O O . LYS A 1 114 ? -0.926 4.479 9.307 1.00 48.41 114 LYS A O 1
ATOM 883 N N . THR A 1 115 ? -2.546 3.776 10.714 1.00 47.22 115 THR A N 1
ATOM 884 C CA . THR A 1 115 ? -3.407 3.195 9.670 1.00 47.22 115 THR A CA 1
ATOM 885 C C . THR A 1 115 ? -4.084 4.338 8.943 1.00 47.22 115 THR A C 1
ATOM 887 O O . THR A 1 115 ? -5.074 4.900 9.401 1.00 47.22 115 THR A O 1
ATOM 890 N N . LEU A 1 116 ? -3.529 4.718 7.799 1.00 51.25 116 LEU A N 1
ATOM 891 C CA . LEU A 1 116 ? -4.277 5.532 6.859 1.00 51.25 116 LEU A CA 1
ATOM 892 C C . LEU A 1 116 ? -5.435 4.668 6.333 1.00 51.25 116 LEU A C 1
ATOM 894 O O . LEU A 1 116 ? -5.206 3.499 6.012 1.00 51.25 116 LEU A O 1
ATOM 898 N N . PRO A 1 117 ? -6.664 5.198 6.226 1.00 54.22 117 PRO A N 1
ATOM 899 C CA . PRO A 1 117 ? -7.795 4.433 5.718 1.00 54.22 117 PRO A CA 1
ATOM 900 C C . PRO A 1 117 ? -7.448 3.860 4.336 1.00 54.22 117 PRO A C 1
ATOM 902 O O . PRO A 1 117 ? -7.140 4.610 3.404 1.00 54.22 117 PRO A O 1
ATOM 905 N N . ARG A 1 118 ? -7.502 2.527 4.192 1.00 58.12 118 ARG A N 1
ATOM 906 C CA . ARG A 1 118 ? -7.112 1.740 2.998 1.00 58.12 118 ARG A CA 1
ATOM 907 C C . ARG A 1 118 ? -7.593 2.351 1.680 1.00 58.12 118 ARG A C 1
ATOM 909 O O . ARG A 1 118 ? -6.863 2.431 0.692 1.00 58.12 118 ARG A O 1
ATOM 916 N N . ARG A 1 119 ? -8.835 2.849 1.676 1.00 59.72 119 ARG A N 1
ATOM 917 C CA . ARG A 1 119 ? -9.471 3.496 0.518 1.00 59.72 119 ARG A CA 1
ATOM 918 C C . ARG A 1 119 ? -8.811 4.819 0.137 1.00 59.72 119 ARG A C 1
ATOM 920 O O . ARG A 1 119 ? -8.833 5.184 -1.034 1.00 59.72 119 ARG A O 1
ATOM 927 N N . GLY A 1 120 ? -8.291 5.575 1.097 1.00 65.25 120 GLY A N 1
ATOM 928 C CA . GLY A 1 120 ? -7.568 6.821 0.853 1.00 65.25 120 GLY A CA 1
ATOM 929 C C . GLY A 1 120 ? -6.244 6.550 0.149 1.00 65.25 120 GLY A C 1
ATOM 930 O O . GLY A 1 120 ? -5.999 7.106 -0.921 1.00 65.25 120 GLY A O 1
ATOM 931 N N . LEU A 1 121 ? -5.438 5.636 0.691 1.00 69.25 121 LEU A N 1
ATOM 932 C CA . LEU A 1 121 ? -4.119 5.314 0.145 1.00 69.25 121 LEU A CA 1
ATOM 933 C C . LEU A 1 121 ? -4.210 4.646 -1.238 1.00 69.25 121 LEU A C 1
ATOM 935 O O . LEU A 1 121 ? -3.492 5.039 -2.152 1.00 69.25 121 LEU A O 1
ATOM 939 N N . LEU A 1 122 ? -5.164 3.729 -1.438 1.00 72.06 122 LEU A N 1
ATOM 940 C CA . LEU A 1 122 ? -5.406 3.102 -2.742 1.00 72.06 122 LEU A CA 1
ATOM 941 C C . LEU A 1 122 ? -5.862 4.119 -3.802 1.00 72.06 122 LEU A C 1
ATOM 943 O O . LEU A 1 122 ? -5.379 4.085 -4.931 1.00 72.06 122 LEU A O 1
ATOM 947 N N . ARG A 1 123 ? -6.733 5.074 -3.442 1.00 75.38 123 ARG A N 1
ATOM 948 C CA . ARG A 1 123 ? -7.144 6.164 -4.349 1.00 75.38 123 ARG A CA 1
ATOM 949 C C . ARG A 1 123 ? -5.983 7.095 -4.690 1.00 75.38 123 ARG A C 1
ATOM 951 O O . ARG A 1 123 ? -5.872 7.525 -5.836 1.00 75.38 123 ARG A O 1
ATOM 958 N N . HIS A 1 124 ? -5.125 7.411 -3.723 1.00 77.38 124 HIS A N 1
ATOM 959 C CA . HIS A 1 124 ? -3.920 8.201 -3.975 1.00 77.38 124 HIS A CA 1
ATOM 960 C C . HIS A 1 124 ? -2.956 7.455 -4.898 1.00 77.38 124 HIS A C 1
ATOM 962 O O . HIS A 1 124 ? -2.515 8.025 -5.893 1.00 77.38 124 HIS A O 1
ATOM 968 N N . TRP A 1 125 ? -2.719 6.168 -4.643 1.00 82.94 125 TRP A N 1
ATOM 969 C CA . TRP A 1 125 ? -1.892 5.316 -5.491 1.00 82.94 125 TRP A CA 1
ATOM 970 C C . TRP A 1 125 ? -2.415 5.248 -6.930 1.00 82.94 125 TRP A C 1
ATOM 972 O O . TRP A 1 125 ? -1.667 5.502 -7.868 1.00 82.94 125 TRP A O 1
ATOM 982 N N . GLN A 1 126 ? -3.717 5.017 -7.121 1.00 84.88 126 GLN A N 1
ATOM 983 C CA . GLN A 1 126 ? -4.335 5.006 -8.451 1.00 84.88 126 GLN A CA 1
ATOM 984 C C . GLN A 1 126 ? -4.178 6.340 -9.190 1.00 84.88 126 GLN A C 1
ATOM 986 O O . GLN A 1 126 ? -3.913 6.343 -10.389 1.00 84.88 126 GLN A O 1
ATOM 991 N N . ARG A 1 127 ? -4.311 7.479 -8.496 1.00 84.19 127 ARG A N 1
ATOM 992 C CA . ARG A 1 127 ? -4.098 8.806 -9.100 1.00 84.19 127 ARG A CA 1
ATOM 993 C C . ARG A 1 127 ? -2.644 9.015 -9.522 1.00 84.19 127 ARG A C 1
ATOM 995 O O . ARG A 1 127 ? -2.417 9.574 -10.589 1.00 84.19 127 ARG A O 1
ATOM 1002 N N . VAL A 1 128 ? -1.684 8.558 -8.716 1.00 84.75 128 VAL A N 1
ATOM 1003 C CA . VAL A 1 128 ? -0.251 8.608 -9.052 1.00 84.75 128 VAL A CA 1
ATOM 1004 C C . VAL A 1 128 ? 0.046 7.735 -10.272 1.00 84.75 128 VAL A C 1
ATOM 1006 O O . VAL A 1 128 ? 0.701 8.201 -11.197 1.00 84.75 128 VAL A O 1
ATOM 1009 N N . VAL A 1 129 ? -0.488 6.510 -10.320 1.00 88.69 129 VAL A N 1
ATOM 1010 C CA . VAL A 1 129 ? -0.330 5.606 -11.472 1.00 88.69 129 VAL A CA 1
ATOM 1011 C C . VAL A 1 129 ? -0.946 6.207 -12.736 1.00 88.69 129 VAL A C 1
ATOM 1013 O O . VAL A 1 129 ? -0.294 6.236 -13.776 1.00 88.69 129 VAL A O 1
ATOM 1016 N N . LEU A 1 130 ? -2.170 6.738 -12.651 1.00 87.81 130 LEU A N 1
ATOM 1017 C CA . LEU A 1 130 ? -2.836 7.384 -13.784 1.00 87.81 130 LEU A CA 1
ATOM 1018 C C . LEU A 1 130 ? -2.021 8.571 -14.306 1.00 87.81 130 LEU A C 1
ATOM 1020 O O . LEU A 1 130 ? -1.876 8.732 -15.517 1.00 87.81 130 LEU A O 1
ATOM 1024 N N . LEU A 1 131 ? -1.465 9.381 -13.402 1.00 84.88 131 LEU A N 1
ATOM 1025 C CA . LEU A 1 131 ? -0.602 10.482 -13.798 1.00 84.88 131 LEU A CA 1
ATOM 1026 C C . LEU A 1 131 ? 0.689 9.991 -14.443 1.00 84.88 131 LEU A C 1
ATOM 1028 O O . LEU A 1 131 ? 1.080 10.553 -15.456 1.00 84.88 131 LEU A O 1
ATOM 1032 N N . ALA A 1 132 ? 1.339 8.965 -13.895 1.00 87.00 132 ALA A N 1
ATOM 1033 C CA . ALA A 1 132 ? 2.567 8.420 -14.464 1.00 87.00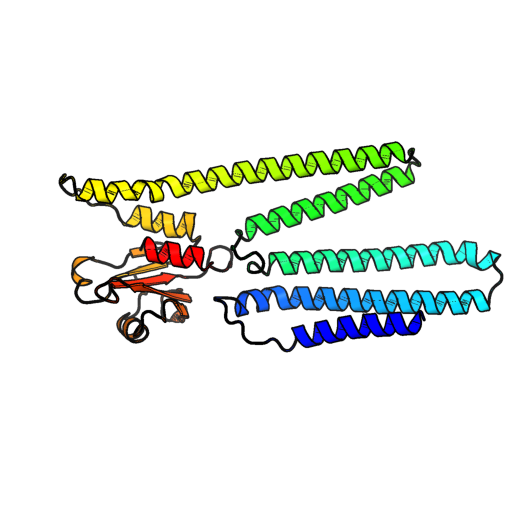 132 ALA A CA 1
ATOM 1034 C C . ALA A 1 132 ? 2.343 7.908 -15.897 1.00 87.00 132 ALA A C 1
ATOM 1036 O O . ALA A 1 132 ? 3.134 8.214 -16.787 1.00 87.00 132 ALA A O 1
ATOM 1037 N N . VAL A 1 133 ? 1.229 7.209 -16.140 1.00 88.69 133 VAL A N 1
ATOM 1038 C CA . VAL A 1 133 ? 0.836 6.758 -17.485 1.00 88.69 133 VAL A CA 1
ATOM 1039 C C . VAL A 1 133 ? 0.547 7.949 -18.398 1.00 88.69 133 VAL A C 1
ATOM 1041 O O . VAL A 1 133 ? 1.092 8.021 -19.497 1.00 88.69 133 VAL A O 1
ATOM 1044 N N . GLY A 1 134 ? -0.269 8.906 -17.944 1.00 86.81 134 GLY A N 1
ATOM 1045 C CA . GLY A 1 134 ? -0.595 10.103 -18.721 1.00 86.81 134 GLY A CA 1
ATOM 1046 C C . GLY A 1 134 ? 0.648 10.918 -19.079 1.00 86.81 134 GLY A C 1
ATOM 1047 O O . GLY A 1 134 ? 0.818 11.312 -20.226 1.00 86.81 134 GLY A O 1
ATOM 1048 N N . TYR A 1 135 ? 1.552 11.098 -18.119 1.00 85.00 135 TYR A N 1
ATOM 1049 C CA . TYR A 1 135 ? 2.844 11.750 -18.295 1.00 85.00 135 TYR A CA 1
ATOM 1050 C C . TYR A 1 135 ? 3.722 11.008 -19.307 1.00 85.00 135 TYR A C 1
ATOM 1052 O O . TYR A 1 135 ? 4.243 11.637 -20.223 1.00 85.00 135 TYR A O 1
ATOM 1060 N N . GLY A 1 136 ? 3.851 9.683 -19.188 1.00 85.38 136 GLY A N 1
ATOM 1061 C CA . GLY A 1 136 ? 4.647 8.867 -20.108 1.00 85.38 136 GLY A CA 1
ATOM 1062 C C . GLY A 1 136 ? 4.152 8.953 -21.552 1.00 85.38 136 GLY A C 1
ATOM 1063 O O . GLY A 1 136 ? 4.951 9.172 -22.461 1.00 85.38 136 GLY A O 1
ATOM 1064 N N . ILE A 1 137 ? 2.832 8.878 -21.763 1.00 87.81 137 ILE A N 1
ATOM 1065 C CA . ILE A 1 137 ? 2.212 9.043 -23.088 1.00 87.81 137 ILE A CA 1
ATOM 1066 C C . ILE A 1 137 ? 2.505 10.435 -23.647 1.00 87.81 137 ILE A C 1
ATOM 1068 O O . ILE A 1 137 ? 2.885 10.573 -24.807 1.00 87.81 137 ILE A O 1
ATOM 1072 N N . LEU A 1 138 ? 2.340 11.467 -22.823 1.00 86.56 138 LEU A N 1
ATOM 1073 C CA . LEU A 1 138 ? 2.499 12.853 -23.239 1.00 86.56 138 LEU A CA 1
ATOM 1074 C C . LEU A 1 138 ? 3.958 13.150 -23.616 1.00 86.56 138 LEU A C 1
ATOM 1076 O O . LEU A 1 138 ? 4.214 13.701 -24.686 1.00 86.56 138 LEU A O 1
ATOM 1080 N N . VAL A 1 139 ? 4.918 12.703 -22.803 1.00 84.00 139 VAL A N 1
ATOM 1081 C CA . VAL A 1 139 ? 6.352 12.823 -23.101 1.00 84.00 139 VAL A CA 1
ATOM 1082 C C . VAL A 1 139 ? 6.722 12.022 -24.355 1.00 84.00 139 VAL A C 1
ATOM 1084 O O . VAL A 1 139 ? 7.345 12.574 -25.263 1.00 84.00 139 VAL A O 1
ATOM 1087 N N . GLY A 1 140 ? 6.280 10.767 -24.477 1.00 84.12 140 GLY A N 1
ATOM 1088 C CA . GLY A 1 140 ? 6.517 9.947 -25.672 1.00 84.12 140 GLY A CA 1
ATOM 1089 C C . GLY A 1 140 ? 5.960 10.583 -26.951 1.00 84.12 140 GLY A C 1
ATOM 1090 O O . GLY A 1 140 ? 6.628 10.616 -27.988 1.00 84.12 140 GLY A O 1
ATOM 1091 N N . PHE A 1 141 ? 4.776 11.190 -26.868 1.00 85.69 141 PHE A N 1
ATOM 1092 C CA . PHE A 1 141 ? 4.185 11.946 -27.968 1.00 85.69 141 PHE A CA 1
ATOM 1093 C C . PHE A 1 141 ? 5.030 13.175 -28.328 1.00 85.69 141 PHE A C 1
ATOM 1095 O O . PHE A 1 141 ? 5.350 13.375 -29.499 1.00 85.69 141 PHE A O 1
ATOM 1102 N N . THR A 1 142 ? 5.480 13.959 -27.342 1.00 84.88 142 THR A N 1
ATOM 1103 C CA . THR A 1 142 ? 6.339 15.129 -27.608 1.00 84.88 142 THR A CA 1
ATOM 1104 C C . THR A 1 142 ? 7.675 14.769 -28.258 1.00 84.88 142 THR A C 1
ATOM 1106 O O . THR A 1 142 ? 8.144 15.518 -29.117 1.00 84.88 142 THR A O 1
ATOM 1109 N N . LEU A 1 143 ? 8.256 13.616 -27.909 1.00 82.06 143 LEU A N 1
ATOM 1110 C CA . LEU A 1 143 ? 9.471 13.096 -28.543 1.00 82.06 143 LEU A CA 1
ATOM 1111 C C . LEU A 1 143 ? 9.215 12.691 -30.000 1.00 82.06 143 LEU A C 1
ATOM 1113 O O . LEU A 1 143 ? 10.012 13.019 -30.874 1.00 82.06 143 LEU A O 1
ATOM 1117 N N . THR A 1 144 ? 8.069 12.065 -30.282 1.00 85.56 144 THR A N 1
ATOM 1118 C CA . THR A 1 144 ? 7.668 11.673 -31.647 1.00 85.56 144 THR A CA 1
ATOM 1119 C C . THR A 1 144 ? 7.459 12.895 -32.550 1.00 85.56 144 THR A C 1
ATOM 1121 O O . THR A 1 144 ? 7.809 12.878 -33.727 1.00 85.56 144 THR A O 1
ATOM 1124 N N . LEU A 1 145 ? 6.947 13.994 -31.989 1.00 86.31 145 LEU A N 1
ATOM 1125 C CA . LEU A 1 145 ? 6.757 15.268 -32.690 1.00 86.31 145 LEU A CA 1
ATOM 1126 C C . LEU A 1 145 ? 8.027 16.124 -32.813 1.00 86.31 145 LEU A C 1
ATOM 1128 O O . LEU A 1 145 ? 7.955 17.221 -33.366 1.00 86.31 145 LEU A O 1
ATOM 1132 N N . SER A 1 146 ? 9.184 15.651 -32.328 1.00 78.12 146 SER A N 1
ATOM 1133 C CA . SER A 1 146 ? 10.466 16.378 -32.389 1.00 78.12 146 SER A CA 1
ATOM 1134 C C . SER A 1 146 ? 10.381 17.812 -31.841 1.00 78.12 146 SER A C 1
ATOM 1136 O O . SER A 1 146 ? 11.018 18.742 -32.344 1.00 78.12 146 SER A O 1
ATOM 1138 N N . VAL A 1 147 ? 9.561 18.017 -30.807 1.00 78.12 147 VAL A N 1
ATOM 1139 C CA . VAL A 1 147 ? 9.382 19.328 -30.174 1.00 78.12 147 VAL A CA 1
ATOM 1140 C C . VAL A 1 147 ? 10.685 19.730 -29.471 1.00 78.12 147 VAL A C 1
ATOM 1142 O O . VAL A 1 147 ? 11.390 18.878 -28.929 1.00 78.12 147 VAL A O 1
ATOM 1145 N N . ARG A 1 148 ? 11.034 21.029 -29.452 1.00 82.50 148 ARG A N 1
ATOM 1146 C CA . ARG A 1 148 ? 12.265 21.487 -28.777 1.00 82.50 148 ARG A CA 1
ATOM 1147 C C . ARG A 1 148 ? 12.295 20.992 -27.316 1.00 82.50 148 ARG A C 1
ATOM 1149 O O . ARG A 1 148 ? 11.300 21.194 -26.614 1.00 82.50 148 ARG A O 1
ATOM 1156 N N . PRO A 1 149 ? 13.430 20.460 -26.815 1.00 79.62 149 PRO A N 1
ATOM 1157 C CA . PRO A 1 149 ? 13.528 19.859 -25.476 1.00 79.62 149 PRO A CA 1
ATOM 1158 C C . PRO A 1 149 ? 13.072 20.772 -24.329 1.00 79.62 149 PRO A C 1
ATOM 1160 O O . PRO A 1 149 ? 12.545 20.301 -23.323 1.00 79.62 149 PRO A O 1
ATOM 1163 N N . ILE A 1 150 ? 13.217 22.090 -24.504 1.00 85.62 150 ILE A N 1
ATOM 1164 C CA . ILE A 1 150 ? 12.776 23.110 -23.542 1.00 85.62 150 ILE A CA 1
ATOM 1165 C C . ILE A 1 150 ? 11.267 23.011 -23.275 1.00 85.62 150 ILE A C 1
ATOM 1167 O O . ILE A 1 150 ? 10.842 23.114 -22.127 1.00 85.62 150 ILE A O 1
ATOM 1171 N N . TYR A 1 151 ? 10.452 22.773 -24.306 1.00 82.69 151 TYR A N 1
ATOM 1172 C CA . TYR A 1 151 ? 9.003 22.658 -24.137 1.00 82.69 151 TYR A CA 1
ATOM 1173 C C . TYR A 1 151 ? 8.614 21.365 -23.429 1.00 82.69 151 TYR A C 1
ATOM 1175 O O . TYR A 1 151 ? 7.706 21.394 -22.606 1.00 82.69 151 TYR A O 1
ATOM 1183 N N . SER A 1 152 ? 9.330 20.262 -23.677 1.00 80.25 152 SER A N 1
ATOM 1184 C CA . SER A 1 152 ? 9.143 19.030 -22.906 1.00 80.25 152 SER A CA 1
ATOM 1185 C C . SER A 1 152 ? 9.433 19.289 -21.429 1.00 80.25 152 SER A C 1
ATOM 1187 O O . SER A 1 152 ? 8.596 18.996 -20.588 1.00 80.25 152 SER A O 1
ATOM 1189 N N . LEU A 1 153 ? 10.563 19.919 -21.093 1.00 82.50 153 LEU A N 1
ATOM 1190 C CA . LEU A 1 153 ? 10.892 20.228 -19.697 1.00 82.50 153 LEU A CA 1
ATOM 1191 C C . LEU A 1 153 ? 9.843 21.136 -19.033 1.00 82.50 153 LEU A C 1
ATOM 1193 O O . LEU A 1 153 ? 9.372 20.814 -17.946 1.00 82.50 153 LEU A O 1
ATOM 1197 N N . LEU A 1 154 ? 9.411 22.215 -19.691 1.00 86.81 154 LEU A N 1
ATOM 1198 C CA . LEU A 1 154 ? 8.366 23.107 -19.163 1.00 86.81 154 LEU A CA 1
ATOM 1199 C C . LEU A 1 154 ? 7.021 22.398 -18.952 1.00 86.81 154 LEU A C 1
ATOM 1201 O O . LEU A 1 154 ? 6.318 22.649 -17.978 1.00 86.81 154 LEU A O 1
ATOM 1205 N N . LEU A 1 155 ? 6.662 21.494 -19.856 1.00 83.50 155 LEU A N 1
ATOM 1206 C CA . LEU A 1 155 ? 5.432 20.718 -19.773 1.00 83.50 155 LEU A CA 1
ATOM 1207 C C . LEU A 1 155 ? 5.471 19.729 -18.607 1.00 83.50 155 LEU A C 1
ATOM 1209 O O . LEU A 1 155 ? 4.490 19.590 -17.879 1.00 83.50 155 LEU A O 1
ATOM 1213 N N . THR A 1 156 ? 6.623 19.092 -18.383 1.00 83.94 156 THR A N 1
ATOM 1214 C CA . THR A 1 156 ? 6.820 18.161 -17.265 1.00 83.94 156 THR A CA 1
ATOM 1215 C C . THR A 1 156 ? 6.739 18.867 -15.913 1.00 83.94 156 THR A C 1
ATOM 1217 O O . THR A 1 156 ? 6.069 18.373 -15.002 1.00 83.94 156 THR A O 1
ATOM 1220 N N . THR A 1 157 ? 7.350 20.049 -15.790 1.00 87.31 157 THR A N 1
ATOM 1221 C CA . THR A 1 157 ? 7.303 20.844 -14.560 1.00 87.31 157 THR A CA 1
ATOM 1222 C C . THR A 1 157 ? 5.897 21.369 -14.307 1.00 87.31 157 THR A C 1
ATOM 1224 O O . THR A 1 157 ? 5.388 21.193 -13.203 1.00 87.31 157 THR A O 1
ATOM 1227 N N . MET A 1 158 ? 5.220 21.903 -15.330 1.00 87.50 158 MET A N 1
ATOM 1228 C CA . MET A 1 158 ? 3.827 22.341 -15.227 1.00 87.50 158 MET A CA 1
ATOM 1229 C C . MET A 1 158 ? 2.915 21.203 -14.747 1.00 87.50 158 MET A C 1
ATOM 1231 O O . MET A 1 158 ? 2.164 21.389 -13.789 1.00 87.50 158 MET A O 1
ATOM 1235 N N . LEU A 1 159 ? 3.015 20.013 -15.353 1.00 84.81 159 LEU A N 1
ATOM 1236 C CA . LEU A 1 159 ? 2.179 18.865 -14.996 1.00 84.81 159 LEU A CA 1
ATOM 1237 C C . LEU A 1 159 ? 2.411 18.418 -13.543 1.00 84.81 159 LEU A C 1
ATOM 1239 O O . LEU A 1 159 ? 1.449 18.183 -12.807 1.00 84.81 159 LEU A O 1
ATOM 1243 N N . MET A 1 160 ? 3.675 18.349 -13.110 1.00 85.06 160 MET A N 1
ATOM 1244 C CA . MET A 1 160 ? 4.030 17.987 -11.734 1.00 85.06 160 MET A CA 1
ATOM 1245 C C . MET A 1 160 ? 3.534 19.014 -10.719 1.00 85.06 160 MET A C 1
ATOM 1247 O O . MET A 1 160 ? 2.948 18.637 -9.702 1.00 85.06 160 MET A O 1
ATOM 1251 N N . THR A 1 161 ? 3.699 20.309 -10.993 1.00 89.44 161 THR A N 1
ATOM 1252 C CA . THR A 1 161 ? 3.214 21.369 -10.103 1.00 89.44 161 THR A CA 1
ATOM 1253 C C . THR A 1 161 ? 1.692 21.335 -9.972 1.00 89.44 161 THR A C 1
ATOM 1255 O O . THR A 1 161 ? 1.180 21.367 -8.852 1.00 89.44 161 THR A O 1
ATOM 1258 N N . THR A 1 162 ? 0.954 21.205 -11.082 1.00 86.19 162 THR A N 1
ATOM 1259 C CA . THR A 1 162 ? -0.514 21.100 -11.052 1.00 86.19 162 THR A CA 1
ATOM 1260 C C . THR A 1 162 ? -0.970 19.879 -10.259 1.00 86.19 162 THR A C 1
ATOM 1262 O O . THR A 1 162 ? -1.901 19.972 -9.458 1.00 86.19 162 THR A O 1
ATOM 1265 N N . PHE A 1 163 ? -0.301 18.739 -10.424 1.00 83.31 163 PHE A N 1
ATOM 1266 C CA . PHE A 1 163 ? -0.639 17.537 -9.674 1.00 83.31 163 PHE A CA 1
ATOM 1267 C C . PHE A 1 163 ? -0.415 17.686 -8.174 1.00 83.31 163 PHE A C 1
ATOM 1269 O O . PHE A 1 163 ? -1.319 17.389 -7.391 1.00 83.31 163 PHE A O 1
ATOM 1276 N N . ILE A 1 164 ? 0.762 18.169 -7.770 1.00 83.44 164 ILE A N 1
ATOM 1277 C CA . ILE A 1 164 ? 1.090 18.370 -6.355 1.00 83.44 164 ILE A CA 1
ATOM 1278 C C . ILE A 1 164 ? 0.084 19.339 -5.721 1.00 83.44 164 ILE A C 1
ATOM 1280 O O . ILE A 1 164 ? -0.414 19.074 -4.626 1.00 83.44 164 ILE A O 1
ATOM 1284 N N . ALA A 1 165 ? -0.290 20.408 -6.430 1.00 86.56 165 ALA A N 1
ATOM 1285 C CA . ALA A 1 165 ? -1.307 21.349 -5.973 1.00 86.56 165 ALA A CA 1
ATOM 1286 C C . ALA A 1 165 ? -2.681 20.682 -5.777 1.00 86.56 165 ALA A C 1
ATOM 1288 O O . ALA A 1 165 ? -3.302 20.851 -4.728 1.00 86.56 165 ALA A O 1
ATOM 1289 N N . LEU A 1 166 ? -3.141 19.873 -6.738 1.00 83.00 166 LEU A N 1
ATOM 1290 C CA . LEU A 1 166 ? -4.428 19.170 -6.653 1.00 83.00 166 LEU A CA 1
ATOM 1291 C C . LEU A 1 166 ? -4.466 18.126 -5.531 1.00 83.00 166 LEU A C 1
ATOM 1293 O O . LEU A 1 166 ? -5.487 17.984 -4.852 1.00 83.00 166 LEU A O 1
ATOM 1297 N N . VAL A 1 167 ? -3.372 17.385 -5.333 1.00 79.25 167 VAL A N 1
ATOM 1298 C CA . VAL A 1 167 ? -3.254 16.393 -4.255 1.00 79.25 167 VAL A CA 1
ATOM 1299 C C . VAL A 1 167 ? -3.258 17.081 -2.896 1.00 79.25 167 VAL A C 1
ATOM 1301 O O . VAL A 1 167 ? -4.007 16.663 -2.015 1.00 79.25 167 VAL A O 1
ATOM 1304 N N . SER A 1 168 ? -2.482 18.157 -2.747 1.00 77.50 168 SER A N 1
ATOM 1305 C CA . SER A 1 168 ? -2.457 18.964 -1.527 1.00 77.50 168 SER A CA 1
ATOM 1306 C C . SER A 1 168 ? -3.850 19.512 -1.215 1.00 77.50 168 SER A C 1
ATOM 1308 O O . SER A 1 168 ? -4.393 19.268 -0.144 1.00 77.50 168 SER A O 1
ATOM 1310 N N . TRP A 1 169 ? -4.510 20.136 -2.190 1.00 79.50 169 TRP A N 1
ATOM 1311 C CA . TRP A 1 169 ? -5.855 20.678 -2.002 1.00 79.50 169 TRP A CA 1
ATOM 1312 C C . TRP A 1 169 ? -6.870 19.621 -1.545 1.00 79.50 169 TRP A C 1
ATOM 1314 O O . TRP A 1 169 ? -7.645 19.842 -0.612 1.00 79.50 169 TRP A O 1
ATOM 1324 N N . ARG A 1 170 ? -6.858 18.436 -2.169 1.00 80.25 170 ARG A N 1
ATOM 1325 C CA . ARG A 1 170 ? -7.751 17.342 -1.768 1.00 80.25 170 ARG A CA 1
ATOM 1326 C C . ARG A 1 170 ? -7.450 16.811 -0.370 1.00 80.25 170 ARG A C 1
ATOM 1328 O O . ARG A 1 170 ? -8.401 16.507 0.347 1.00 80.25 170 ARG A O 1
ATOM 1335 N N . SER A 1 171 ? -6.181 16.708 0.017 1.00 70.25 171 SER A N 1
ATOM 1336 C CA . SER A 1 171 ? -5.816 16.217 1.349 1.00 70.25 171 SER A CA 1
ATOM 1337 C C . SER A 1 171 ? -6.270 17.179 2.451 1.00 70.25 171 SER A C 1
ATOM 1339 O O . SER A 1 171 ? -6.775 16.729 3.480 1.00 70.25 171 SER A O 1
ATOM 1341 N N . TYR A 1 172 ? -6.201 18.493 2.207 1.00 73.38 172 TYR A N 1
ATOM 1342 C CA . TYR A 1 172 ? -6.742 19.504 3.118 1.00 73.38 172 TYR A CA 1
ATOM 1343 C C . TYR A 1 172 ? -8.259 19.358 3.309 1.00 73.38 172 TYR A C 1
ATOM 1345 O O . TYR A 1 172 ? -8.728 19.319 4.446 1.00 73.38 172 TYR A O 1
ATOM 1353 N N . LEU A 1 173 ? -9.025 19.190 2.224 1.00 72.88 173 LEU A N 1
ATOM 1354 C CA . LEU A 1 173 ? -10.485 19.029 2.303 1.00 72.88 173 LEU A CA 1
ATOM 1355 C C . LEU A 1 173 ? -10.920 17.734 3.006 1.00 72.88 173 LEU A C 1
ATOM 1357 O O . LEU A 1 173 ? -11.914 17.731 3.732 1.00 72.88 173 LEU A O 1
ATOM 1361 N N . GLU A 1 174 ? -10.207 16.626 2.790 1.00 70.44 174 GLU A N 1
ATOM 1362 C CA . GLU A 1 174 ? -10.476 15.362 3.492 1.00 70.44 174 GLU A CA 1
ATOM 1363 C C . GLU A 1 174 ? -10.203 15.500 4.999 1.00 70.44 174 GLU A C 1
ATOM 1365 O O . GLU A 1 174 ? -10.986 15.015 5.819 1.00 70.44 174 GLU A O 1
ATOM 1370 N N . A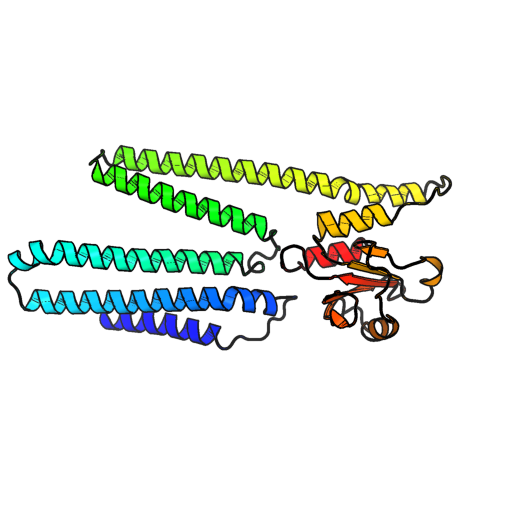RG A 1 175 ? -9.152 16.239 5.374 1.00 65.69 175 ARG A N 1
ATOM 1371 C CA . ARG A 1 175 ? -8.797 16.489 6.775 1.00 65.69 175 ARG A CA 1
ATOM 1372 C C . ARG A 1 175 ? -9.848 17.317 7.512 1.00 65.69 175 ARG A C 1
ATOM 1374 O O . ARG A 1 175 ? -10.160 16.996 8.656 1.00 65.69 175 ARG A O 1
ATOM 1381 N N . GLU A 1 176 ? -10.430 18.331 6.874 1.00 73.69 176 GLU A N 1
ATOM 1382 C CA . GLU A 1 176 ? -11.496 19.127 7.500 1.00 73.69 176 GLU A CA 1
ATOM 1383 C C . GLU A 1 176 ? -12.750 18.302 7.807 1.00 73.69 176 GLU A C 1
ATOM 1385 O O . GLU A 1 176 ? -13.346 18.465 8.871 1.00 73.69 176 GLU A O 1
ATOM 1390 N N . ARG A 1 177 ? -13.120 17.364 6.926 1.00 69.12 177 ARG A N 1
ATOM 1391 C CA . ARG A 1 177 ? -14.274 16.476 7.147 1.00 69.12 177 ARG A CA 1
ATOM 1392 C C . ARG A 1 177 ? -14.061 15.540 8.334 1.00 69.12 177 ARG A C 1
ATOM 1394 O O . ARG A 1 177 ? -14.980 15.374 9.129 1.00 69.12 177 ARG A O 1
ATOM 1401 N N . HIS A 1 178 ? -12.857 14.985 8.485 1.00 60.91 178 HIS A N 1
ATOM 1402 C CA . HIS A 1 178 ? -12.510 14.166 9.652 1.00 60.91 178 HIS A CA 1
ATOM 1403 C C . HIS A 1 178 ? -12.477 14.976 10.954 1.00 60.91 178 HIS A C 1
ATOM 1405 O O . HIS A 1 178 ? -12.922 14.501 11.992 1.00 60.91 178 HIS A O 1
ATOM 1411 N N . ILE A 1 179 ? -11.999 16.222 10.923 1.00 69.44 179 ILE A N 1
ATOM 1412 C CA . ILE A 1 179 ? -12.044 17.093 12.108 1.00 69.44 179 ILE A CA 1
ATOM 1413 C C . ILE A 1 179 ? -13.498 17.436 12.472 1.00 69.44 179 ILE A C 1
ATOM 1415 O O . ILE A 1 179 ? -13.848 17.477 13.652 1.00 69.44 179 ILE A O 1
ATOM 1419 N N . ALA A 1 180 ? -14.361 17.645 11.475 1.00 69.06 180 ALA A N 1
ATOM 1420 C CA . ALA A 1 180 ? -15.777 17.914 11.694 1.00 69.06 180 ALA A CA 1
ATOM 1421 C C . ALA A 1 180 ? -16.520 16.723 12.328 1.00 69.06 180 ALA A C 1
ATOM 1423 O O . ALA A 1 180 ? -17.346 16.953 13.211 1.00 69.06 180 ALA A O 1
ATOM 1424 N N . SER A 1 181 ? -16.202 15.476 11.951 1.00 62.25 181 SER A N 1
ATOM 1425 C CA . SER A 1 181 ? -16.817 14.272 12.539 1.00 62.25 181 SER A CA 1
ATOM 1426 C C . SER A 1 181 ? -16.350 13.983 13.970 1.00 62.25 181 SER A C 1
ATOM 1428 O O . SER A 1 181 ? -17.094 13.399 14.750 1.00 62.25 181 SER A O 1
ATOM 1430 N N . LEU A 1 182 ? -15.156 14.442 14.360 1.00 60.22 182 LEU A N 1
ATOM 1431 C CA . LEU A 1 182 ? -14.638 14.294 15.729 1.00 60.22 182 LEU A CA 1
ATOM 1432 C C . LEU A 1 182 ? -15.144 15.372 16.704 1.00 60.22 182 LEU A C 1
ATOM 1434 O O . LEU A 1 182 ? -15.074 15.195 17.922 1.00 60.22 182 LEU A O 1
ATOM 1438 N N . ARG A 1 183 ? -15.685 16.486 16.195 1.00 64.50 183 ARG A N 1
ATOM 1439 C CA . ARG A 1 183 ? -16.249 17.586 16.997 1.00 64.50 183 ARG A CA 1
ATOM 1440 C C . ARG A 1 183 ? -17.260 17.134 18.080 1.00 64.50 183 ARG A C 1
ATOM 1442 O O . ARG A 1 183 ? -17.130 17.620 19.208 1.00 64.50 183 ARG A O 1
ATOM 1449 N N . PRO A 1 184 ? -18.228 16.230 17.823 1.00 57.94 184 PRO A N 1
ATOM 1450 C CA . PRO A 1 184 ? -19.143 15.733 18.860 1.00 57.94 184 PRO A CA 1
ATOM 1451 C C . PRO A 1 184 ? -18.446 14.966 20.003 1.00 57.94 184 PRO A C 1
ATOM 1453 O O . PRO A 1 184 ? -18.883 15.051 21.146 1.00 57.94 184 PRO A O 1
ATOM 1456 N N . PHE A 1 185 ? -17.317 14.298 19.748 1.00 55.72 185 PHE A N 1
ATOM 1457 C CA . PHE A 1 185 ? -16.580 13.546 20.776 1.00 55.72 185 PHE A CA 1
ATOM 1458 C C . PHE A 1 185 ? -15.643 14.417 21.617 1.00 55.72 185 PHE A C 1
ATOM 1460 O O . PHE A 1 185 ? -15.405 14.126 22.779 1.00 55.72 185 PHE A O 1
ATOM 1467 N N . VAL A 1 186 ? -15.129 15.520 21.071 1.00 57.88 186 VAL A N 1
ATOM 1468 C CA . VAL A 1 186 ? -14.358 16.496 21.865 1.00 57.88 186 VAL A CA 1
ATOM 1469 C C . VAL A 1 186 ? -15.289 17.332 22.751 1.00 57.88 186 VAL A C 1
ATOM 1471 O O . VAL A 1 186 ? -14.922 17.742 23.850 1.00 57.88 186 VAL A O 1
ATOM 1474 N N . THR A 1 187 ? -16.527 17.552 22.305 1.00 53.84 187 THR A N 1
ATOM 1475 C CA . THR A 1 187 ? -17.537 18.297 23.071 1.00 53.84 187 THR A CA 1
ATOM 1476 C C . THR A 1 187 ? -18.205 17.472 24.176 1.00 53.84 187 THR A C 1
ATOM 1478 O O . THR A 1 187 ? -18.787 18.071 25.077 1.00 53.84 187 THR A O 1
ATOM 1481 N N . SER A 1 188 ? -18.035 16.143 24.208 1.00 53.50 188 SER A N 1
ATOM 1482 C CA . SER A 1 188 ? -18.497 15.281 25.312 1.00 53.50 188 SER A CA 1
ATOM 1483 C C . SER A 1 188 ? -17.785 15.554 26.646 1.00 53.50 188 SER A C 1
ATOM 1485 O O . SER A 1 188 ? -18.324 15.221 27.696 1.00 53.50 188 SER A O 1
ATOM 1487 N N . HIS A 1 189 ? -16.652 16.270 26.656 1.00 47.97 189 HIS A N 1
ATOM 1488 C CA . HIS A 1 189 ? -16.082 16.822 27.895 1.00 47.97 189 HIS A CA 1
ATOM 1489 C C . HIS A 1 189 ? -17.049 17.786 28.609 1.00 47.97 189 HIS A C 1
ATOM 1491 O O . HIS A 1 189 ? -16.939 17.985 29.815 1.00 47.97 189 HIS A O 1
ATOM 1497 N N . ARG A 1 190 ? -18.041 18.343 27.897 1.00 50.50 190 ARG A N 1
ATOM 1498 C CA . ARG A 1 190 ? -19.125 19.122 28.505 1.00 50.50 190 ARG A CA 1
ATOM 1499 C C . ARG A 1 190 ? -20.251 18.272 29.092 1.00 50.50 190 ARG A C 1
ATOM 1501 O O . ARG A 1 190 ? -21.031 18.815 29.860 1.00 50.50 190 ARG A O 1
ATOM 1508 N N . LEU A 1 191 ? -20.319 16.965 28.810 1.00 50.31 191 LEU A N 1
ATOM 1509 C CA . LEU A 1 191 ? -21.221 16.051 29.525 1.00 50.31 191 LEU A CA 1
ATOM 1510 C C . LEU A 1 191 ? -20.763 15.847 30.971 1.00 50.31 191 LEU A C 1
ATOM 1512 O O . LEU A 1 191 ? -21.608 15.750 31.850 1.00 50.31 191 LEU A O 1
ATOM 1516 N N . TYR A 1 192 ? -19.451 15.866 31.241 1.00 48.81 192 TYR A N 1
ATOM 1517 C CA . TYR A 1 192 ? -18.929 15.897 32.614 1.00 48.81 192 TYR A CA 1
ATOM 1518 C C . TYR A 1 192 ? -19.419 17.145 33.365 1.00 48.81 192 TYR A C 1
ATOM 1520 O O . TYR A 1 192 ? -19.910 17.039 34.488 1.00 48.81 192 TYR A O 1
ATOM 1528 N N . ASP A 1 193 ? -19.376 18.308 32.706 1.00 50.38 193 ASP A N 1
ATOM 1529 C CA . ASP A 1 193 ? -19.943 19.562 33.224 1.00 50.38 193 ASP A CA 1
ATOM 1530 C C . ASP A 1 193 ? -21.468 19.472 33.397 1.00 50.38 193 ASP A C 1
ATOM 1532 O O . ASP A 1 193 ? -22.023 19.972 34.371 1.00 50.38 193 ASP A O 1
ATOM 1536 N N . GLN A 1 194 ? -22.167 18.791 32.488 1.00 48.28 194 GLN A N 1
ATOM 1537 C CA . GLN A 1 194 ? -23.623 18.640 32.519 1.00 48.28 194 GLN A CA 1
ATOM 1538 C C . GLN A 1 194 ? -24.101 17.627 33.577 1.00 48.28 194 GLN A C 1
ATOM 1540 O O . GLN A 1 194 ? -25.189 17.788 34.117 1.00 48.28 194 GLN A O 1
ATOM 1545 N N . ILE A 1 195 ? -23.279 16.635 33.937 1.00 52.78 195 ILE A N 1
ATOM 1546 C CA . ILE A 1 195 ? -23.508 15.719 35.069 1.00 52.78 195 ILE A CA 1
ATOM 1547 C C . ILE A 1 195 ? -23.231 16.425 36.405 1.00 52.78 195 ILE A C 1
ATOM 1549 O O . ILE A 1 195 ? -23.948 16.201 37.380 1.00 52.78 195 ILE A O 1
ATOM 1553 N N . LEU A 1 196 ? -22.231 17.314 36.452 1.00 53.41 196 LEU A N 1
ATOM 1554 C CA . LEU A 1 196 ? -21.982 18.187 37.605 1.00 53.41 196 LEU A CA 1
ATOM 1555 C C . LEU A 1 196 ? -23.093 19.235 37.779 1.00 53.41 196 LEU A C 1
ATOM 1557 O O . LEU A 1 196 ? -23.440 19.595 38.903 1.00 53.41 196 LEU A O 1
ATOM 1561 N N . THR A 1 197 ? -23.700 19.679 36.677 1.00 49.00 197 THR A N 1
ATOM 1562 C CA . THR A 1 197 ? -24.808 20.636 36.674 1.00 49.00 197 THR A CA 1
ATOM 1563 C C . THR A 1 197 ? -26.143 19.888 36.669 1.00 49.00 197 THR A C 1
ATOM 1565 O O . THR A 1 197 ? -26.795 19.785 35.633 1.00 49.00 197 THR A O 1
ATOM 1568 N N . GLN A 1 198 ? -26.532 19.351 37.834 1.00 46.84 198 GLN A N 1
ATOM 1569 C CA . GLN A 1 198 ? -27.795 18.643 38.115 1.00 46.84 198 GLN A CA 1
ATOM 1570 C C . GLN A 1 198 ? -29.028 19.258 37.417 1.00 46.84 198 GLN A C 1
ATOM 1572 O O . GLN A 1 198 ? -29.791 20.028 37.999 1.00 46.84 198 GLN A O 1
ATOM 1577 N N . SER A 1 199 ? -29.271 18.860 36.175 1.00 42.16 199 SER A N 1
ATOM 1578 C CA . SER A 1 199 ? -30.521 19.079 35.463 1.00 42.16 199 SER A CA 1
ATOM 1579 C C . SER A 1 199 ? -31.066 17.701 35.102 1.00 42.16 199 SER A C 1
ATOM 1581 O O . SER A 1 199 ? -30.354 16.842 34.594 1.00 42.16 199 SER A O 1
ATOM 1583 N N . VAL A 1 200 ? -32.308 17.473 35.525 1.00 42.03 200 VAL A N 1
ATOM 1584 C CA . VAL A 1 200 ? -33.050 16.203 35.554 1.00 42.03 200 VAL A CA 1
ATOM 1585 C C . VAL A 1 200 ? -32.733 15.291 34.350 1.00 42.03 200 VAL A C 1
ATOM 1587 O O . VAL A 1 200 ? -32.849 15.749 33.213 1.00 42.03 200 VAL A O 1
ATOM 1590 N N . PRO A 1 201 ? -32.378 14.005 34.557 1.00 44.69 201 PRO A N 1
ATOM 1591 C CA . PRO A 1 201 ? -31.951 13.123 33.477 1.00 44.69 201 PRO A CA 1
ATOM 1592 C C . PRO A 1 201 ? -33.152 12.710 32.619 1.00 44.69 201 PRO A C 1
ATOM 1594 O O . PRO A 1 201 ? -33.864 11.755 32.926 1.00 44.69 201 PRO A O 1
ATOM 1597 N N . GLN A 1 202 ? -33.378 13.413 31.512 1.00 44.06 202 GLN A N 1
ATOM 1598 C CA . GLN A 1 202 ? -34.078 12.828 30.375 1.00 44.06 202 GLN A CA 1
ATOM 1599 C C . GLN A 1 202 ? -33.075 11.939 29.643 1.00 44.06 202 GLN A C 1
ATOM 1601 O O . GLN A 1 202 ? -32.177 12.450 28.986 1.00 44.06 202 GLN A O 1
ATOM 1606 N N . ASN A 1 203 ? -33.211 10.626 29.854 1.00 48.12 203 ASN A N 1
ATOM 1607 C CA . ASN A 1 203 ? -32.660 9.519 29.065 1.00 48.12 203 ASN A CA 1
ATOM 1608 C C . ASN A 1 203 ? -31.461 9.914 28.177 1.00 48.12 203 ASN A C 1
ATOM 1610 O O . ASN A 1 203 ? -31.629 10.197 26.991 1.00 48.12 203 ASN A O 1
ATOM 1614 N N . VAL A 1 204 ? -30.267 10.004 28.773 1.00 55.25 204 VAL A N 1
ATOM 1615 C CA . VAL A 1 204 ? -29.037 10.286 28.022 1.00 55.25 204 VAL A CA 1
ATOM 1616 C C . VAL A 1 204 ? -28.845 9.147 27.025 1.00 55.25 204 VAL A C 1
ATOM 1618 O O . VAL A 1 204 ? -28.620 8.004 27.415 1.00 55.25 204 VAL A O 1
ATOM 1621 N N . ASP A 1 205 ? -29.005 9.448 25.740 1.00 66.00 205 ASP A N 1
ATOM 1622 C CA . ASP A 1 205 ? -28.891 8.466 24.668 1.00 66.00 205 ASP A CA 1
ATOM 1623 C C . ASP A 1 205 ? -27.414 8.108 24.442 1.00 66.00 205 ASP A C 1
ATOM 1625 O O . ASP A 1 205 ? -26.690 8.788 23.714 1.00 66.00 205 ASP A O 1
ATOM 1629 N N . PHE A 1 206 ? -26.955 7.042 25.103 1.00 68.56 206 PHE A N 1
ATOM 1630 C CA . PHE A 1 206 ? -25.612 6.478 24.929 1.00 68.56 206 PHE A CA 1
ATOM 1631 C C . PHE A 1 206 ? -25.465 5.678 23.620 1.00 68.56 206 PHE A C 1
ATOM 1633 O O . PHE A 1 206 ? -24.345 5.367 23.214 1.00 68.56 206 PHE A O 1
ATOM 1640 N N . ILE A 1 207 ? -26.568 5.373 22.923 1.00 73.75 207 ILE A N 1
ATOM 1641 C CA . ILE A 1 207 ? -26.569 4.556 21.702 1.00 73.75 207 ILE A CA 1
ATOM 1642 C C . ILE A 1 207 ? -26.045 5.374 20.520 1.00 73.75 207 ILE A C 1
ATOM 1644 O O . ILE A 1 207 ? -25.219 4.885 19.751 1.00 73.75 207 ILE A O 1
ATOM 1648 N N . SER A 1 208 ? -26.475 6.631 20.393 1.00 75.44 208 SER A N 1
ATOM 1649 C CA . SER A 1 208 ? -26.042 7.543 19.327 1.00 75.44 208 SER A CA 1
ATOM 1650 C C . SER A 1 208 ? -24.516 7.778 19.274 1.00 75.44 208 SER A C 1
ATOM 1652 O O . SER A 1 208 ? -23.917 7.526 18.222 1.00 75.44 208 SER A O 1
ATOM 1654 N N . PRO A 1 209 ? -23.827 8.169 20.370 1.00 75.12 209 PRO A N 1
ATOM 1655 C CA . PRO A 1 209 ? -22.371 8.330 20.357 1.00 75.12 209 PRO A CA 1
ATOM 1656 C C . PRO A 1 209 ? -21.634 6.999 20.160 1.00 75.12 209 PRO A C 1
ATOM 1658 O O . PRO A 1 209 ? -20.603 6.975 19.491 1.00 75.12 209 PRO A O 1
ATOM 1661 N N . PHE A 1 210 ? -22.171 5.887 20.671 1.00 77.88 210 PHE A N 1
ATOM 1662 C CA . PHE A 1 210 ? -21.615 4.554 20.436 1.00 77.88 210 PHE A CA 1
ATOM 1663 C C . PHE A 1 210 ? -21.690 4.147 18.956 1.00 77.88 210 PHE A C 1
ATOM 1665 O O . PHE A 1 210 ? -20.704 3.686 18.381 1.00 77.88 210 PHE A O 1
ATOM 1672 N N . HIS A 1 211 ? -22.832 4.380 18.306 1.00 81.19 211 HIS A N 1
ATOM 1673 C CA . HIS A 1 211 ? -23.010 4.153 16.873 1.00 81.19 211 HIS A CA 1
ATOM 1674 C C . HIS A 1 211 ? -22.082 5.035 16.034 1.00 81.19 211 HIS A C 1
ATOM 1676 O O . HIS A 1 211 ? -21.483 4.544 15.078 1.00 81.19 211 HIS A O 1
ATOM 1682 N N . ALA A 1 212 ? -21.929 6.309 16.403 1.00 77.19 212 ALA A N 1
ATOM 1683 C CA . ALA A 1 212 ? -21.003 7.221 15.743 1.00 77.19 212 ALA A CA 1
ATOM 1684 C C . ALA A 1 212 ? -19.538 6.791 15.944 1.00 77.19 212 ALA A C 1
ATOM 1686 O O . ALA A 1 212 ? -18.756 6.846 15.002 1.00 77.19 212 ALA A O 1
ATOM 1687 N N . LEU A 1 213 ? -19.154 6.281 17.120 1.00 79.56 213 LEU A N 1
ATOM 1688 C CA . LEU A 1 213 ? -17.814 5.730 17.346 1.00 79.56 213 LEU A CA 1
ATOM 1689 C C . LEU A 1 213 ? -17.572 4.512 16.442 1.00 79.56 213 LEU A C 1
ATOM 1691 O O . LEU A 1 213 ? -16.545 4.425 15.770 1.00 79.56 213 LEU A O 1
ATOM 1695 N N . CYS A 1 214 ? -18.535 3.590 16.386 1.00 81.06 214 CYS A N 1
ATOM 1696 C CA . CYS A 1 214 ? -18.426 2.375 15.584 1.00 81.06 214 CYS A CA 1
ATOM 1697 C C . CYS A 1 214 ? -18.379 2.671 14.080 1.00 81.06 214 CYS A C 1
ATOM 1699 O O . CYS A 1 214 ? -17.580 2.061 13.376 1.00 81.06 214 CYS A O 1
ATOM 1701 N N . HIS A 1 215 ? -19.191 3.612 13.596 1.00 80.69 215 HIS A N 1
ATOM 1702 C CA . HIS A 1 215 ? -19.278 3.954 12.178 1.00 80.69 215 HIS A CA 1
ATOM 1703 C C . HIS A 1 215 ? -18.217 4.974 11.739 1.00 80.69 215 HIS A C 1
ATOM 1705 O O . HIS A 1 215 ? -17.473 4.709 10.805 1.00 80.69 215 HIS A O 1
ATOM 1711 N N . ASP A 1 216 ? -18.118 6.126 12.406 1.00 70.31 216 ASP A N 1
ATOM 1712 C CA . ASP A 1 216 ? -17.334 7.271 11.921 1.00 70.31 216 ASP A CA 1
ATOM 1713 C C . ASP A 1 216 ? -15.855 7.219 12.322 1.00 70.31 216 ASP A C 1
ATOM 1715 O O . ASP A 1 216 ? -15.022 7.855 11.671 1.00 70.31 216 ASP A O 1
ATOM 1719 N N . VAL A 1 217 ? -15.521 6.499 13.399 1.00 71.25 217 VAL A N 1
ATOM 1720 C CA . VAL A 1 217 ? -14.146 6.406 13.922 1.00 71.25 217 VAL A CA 1
ATOM 1721 C C . VAL A 1 217 ? -13.553 5.028 13.662 1.00 71.25 217 VAL A C 1
ATOM 1723 O O . VAL A 1 217 ? -12.433 4.919 13.166 1.00 71.25 217 VAL A O 1
ATOM 1726 N N . LEU A 1 218 ? -14.293 3.969 13.992 1.00 75.31 218 LEU A N 1
ATOM 1727 C CA . LEU A 1 218 ? -13.783 2.602 13.938 1.00 75.31 218 LEU A CA 1
ATOM 1728 C C . LEU A 1 218 ? -14.086 1.893 12.616 1.00 75.31 218 LEU A C 1
ATOM 1730 O O . LEU A 1 218 ? -13.438 0.884 12.343 1.00 75.31 218 LEU A O 1
ATOM 1734 N N . ASP A 1 219 ? -15.031 2.387 11.804 1.00 77.38 219 ASP A N 1
ATOM 1735 C CA . ASP A 1 219 ? -15.550 1.695 10.611 1.00 77.38 219 ASP A CA 1
ATOM 1736 C C . ASP A 1 219 ? -15.845 0.202 10.913 1.00 77.38 219 ASP A C 1
ATOM 1738 O O . ASP A 1 219 ? -15.552 -0.684 10.112 1.00 77.38 219 ASP A O 1
ATOM 1742 N N . ALA A 1 220 ? -16.339 -0.135 12.106 1.00 83.00 220 ALA A N 1
ATOM 1743 C CA . ALA A 1 220 ? -16.551 -1.518 12.526 1.00 83.00 220 ALA A CA 1
ATOM 1744 C C . ALA A 1 220 ? -17.796 -2.104 11.850 1.00 83.00 220 ALA A C 1
ATOM 1746 O O . ALA A 1 220 ? -18.824 -1.445 11.767 1.00 83.00 220 ALA A O 1
ATOM 1747 N N . GLN A 1 221 ? -17.739 -3.354 11.381 1.00 83.06 221 GLN A N 1
ATOM 1748 C CA . GLN A 1 221 ? -18.940 -4.037 10.879 1.00 83.06 221 GLN A CA 1
ATOM 1749 C C . GLN A 1 221 ? -19.844 -4.499 12.017 1.00 83.06 221 GLN A C 1
ATOM 1751 O O . GLN A 1 221 ? -21.059 -4.531 11.861 1.00 83.06 221 GLN A O 1
ATOM 1756 N N . VAL A 1 222 ? -19.237 -4.891 13.137 1.00 85.12 222 VAL A N 1
ATOM 1757 C CA . VAL A 1 222 ? -19.921 -5.343 14.345 1.00 85.12 222 VAL A CA 1
ATOM 1758 C C . VAL A 1 222 ? -19.126 -4.845 15.548 1.00 85.12 222 VAL A C 1
ATOM 1760 O O . VAL A 1 222 ? -17.896 -4.896 15.523 1.00 85.12 222 VAL A O 1
ATOM 1763 N N . ALA A 1 223 ? -19.796 -4.377 16.594 1.00 85.31 223 ALA A N 1
ATOM 1764 C CA . ALA A 1 223 ? -19.167 -4.057 17.867 1.00 85.31 223 ALA A CA 1
ATOM 1765 C C . ALA A 1 223 ? -20.139 -4.297 19.026 1.00 85.31 223 ALA A C 1
ATOM 1767 O O . ALA A 1 223 ? -21.347 -4.112 18.876 1.00 85.31 223 ALA A O 1
ATOM 1768 N N . TYR A 1 224 ? -19.609 -4.685 20.182 1.00 84.50 224 TYR A N 1
ATOM 1769 C CA . TYR A 1 224 ? -20.397 -4.886 21.393 1.00 84.50 224 TYR A CA 1
ATOM 1770 C C . TYR A 1 224 ? -19.685 -4.253 22.584 1.00 84.50 224 TYR A C 1
ATOM 1772 O O . TYR A 1 224 ? -18.512 -4.539 22.819 1.00 84.50 224 TYR A O 1
ATOM 1780 N N . LEU A 1 225 ? -20.384 -3.427 23.355 1.00 84.00 225 LEU A N 1
ATOM 1781 C CA . LEU A 1 225 ? -19.885 -2.892 24.617 1.00 84.00 225 LEU A CA 1
ATOM 1782 C C . LEU A 1 225 ? -20.634 -3.556 25.760 1.00 84.00 225 LEU A C 1
ATOM 1784 O O . LEU A 1 225 ? -21.861 -3.455 25.847 1.00 84.00 225 LEU A O 1
ATOM 1788 N N . VAL A 1 226 ? -19.894 -4.240 26.632 1.00 82.31 226 VAL A N 1
ATOM 1789 C CA . VAL A 1 226 ? -20.496 -4.974 27.740 1.00 82.31 226 VAL A CA 1
ATOM 1790 C C . VAL A 1 226 ? -19.825 -4.625 29.055 1.00 82.31 226 VAL A C 1
ATOM 1792 O O . VAL A 1 226 ? -18.609 -4.749 29.200 1.00 82.31 226 VAL A O 1
ATOM 1795 N N . ALA A 1 227 ? -20.637 -4.211 30.026 1.00 78.25 227 ALA A N 1
ATOM 1796 C CA . ALA A 1 227 ? -20.188 -3.981 31.388 1.00 78.25 227 ALA A CA 1
ATOM 1797 C C . ALA A 1 227 ? -19.876 -5.318 32.080 1.00 78.25 227 ALA A C 1
ATOM 1799 O O . ALA A 1 227 ? -20.627 -6.288 31.963 1.00 78.25 227 ALA A O 1
ATOM 1800 N N . LEU A 1 228 ? -18.772 -5.362 32.822 1.00 74.69 228 LEU A N 1
ATOM 1801 C CA . LEU A 1 228 ? -18.332 -6.520 33.596 1.00 74.69 228 LEU A CA 1
ATOM 1802 C C . LEU A 1 228 ? -18.047 -6.105 35.040 1.00 74.69 228 LEU A C 1
ATOM 1804 O O . LEU A 1 228 ? -17.653 -4.976 35.321 1.00 74.69 228 LEU A O 1
ATOM 1808 N N . GLY A 1 229 ? -18.241 -7.044 35.965 1.00 68.94 229 GLY A N 1
ATOM 1809 C CA . GLY A 1 229 ? -18.000 -6.833 37.390 1.00 68.94 229 GLY A CA 1
ATOM 1810 C C . GLY A 1 229 ? -19.250 -6.438 38.190 1.00 68.94 229 GLY A C 1
ATOM 1811 O O . GLY A 1 229 ? -20.373 -6.499 37.689 1.00 68.94 229 GLY A O 1
ATOM 1812 N N . PRO A 1 230 ? -19.084 -6.048 39.466 1.00 63.22 230 PRO A N 1
ATOM 1813 C CA . PRO A 1 230 ? -20.191 -5.886 40.415 1.00 63.22 230 PRO A CA 1
ATOM 1814 C C . PRO A 1 230 ? -21.135 -4.721 40.084 1.00 63.22 230 PRO A C 1
ATOM 1816 O O . PRO A 1 230 ? -22.256 -4.687 40.580 1.00 63.22 230 PRO A O 1
ATOM 1819 N N . LEU A 1 231 ? -20.696 -3.782 39.239 1.00 60.03 231 LEU A N 1
ATOM 1820 C CA . LEU A 1 231 ? -21.501 -2.647 38.778 1.00 60.03 231 LEU A CA 1
ATOM 1821 C C . LEU A 1 231 ? -22.238 -2.926 37.458 1.00 60.03 231 LEU A C 1
ATOM 1823 O O . LEU A 1 231 ? -23.016 -2.085 37.018 1.00 60.03 231 LEU A O 1
ATOM 1827 N N . ALA A 1 232 ? -22.047 -4.099 36.842 1.00 65.38 232 ALA A N 1
ATOM 1828 C CA . ALA A 1 232 ? -22.680 -4.439 35.567 1.00 65.38 232 ALA A CA 1
ATOM 1829 C C . ALA A 1 232 ? -24.217 -4.439 35.645 1.00 65.38 232 ALA A C 1
ATOM 1831 O O . ALA A 1 232 ? -24.882 -4.057 34.687 1.00 65.38 232 ALA A O 1
ATOM 1832 N N . SER A 1 233 ? -24.792 -4.780 36.804 1.00 62.28 233 SER A N 1
ATOM 1833 C CA . SER A 1 233 ? -26.244 -4.742 37.024 1.00 62.28 233 SER A CA 1
ATOM 1834 C C . SER A 1 233 ? -26.842 -3.330 36.996 1.00 62.28 233 SER A C 1
ATOM 1836 O O . SER A 1 233 ? -28.048 -3.202 36.803 1.00 62.28 233 SER A O 1
ATOM 1838 N N . LEU A 1 234 ? -26.028 -2.278 37.165 1.00 59.03 234 LEU A N 1
ATOM 1839 C CA . LEU A 1 234 ? -26.479 -0.883 37.135 1.00 59.03 234 LEU A CA 1
ATOM 1840 C C . LEU A 1 234 ? -26.423 -0.247 35.738 1.00 59.03 234 LEU A C 1
ATOM 1842 O O . LEU A 1 234 ? -27.096 0.755 35.515 1.00 59.03 234 LEU A O 1
ATOM 1846 N N . VAL A 1 235 ? -25.625 -0.794 34.813 1.00 63.12 235 VAL A N 1
ATOM 1847 C CA . VAL A 1 235 ? -25.356 -0.183 33.494 1.00 63.12 235 VAL A CA 1
ATOM 1848 C C . VAL A 1 235 ? -26.381 -0.611 32.430 1.00 63.12 235 VAL A C 1
ATOM 1850 O O . VAL A 1 235 ? -26.558 0.079 31.431 1.00 63.12 235 VAL A O 1
ATOM 1853 N N . GLY A 1 236 ? -27.137 -1.686 32.674 1.00 65.94 236 GLY A N 1
ATOM 1854 C CA . GLY A 1 236 ? -28.214 -2.139 31.790 1.00 65.94 236 GLY A CA 1
ATOM 1855 C C . GLY A 1 236 ? -27.757 -3.129 30.714 1.00 65.94 236 GLY A C 1
ATOM 1856 O O . GLY A 1 236 ? -26.771 -3.844 30.888 1.00 65.94 236 GLY A O 1
ATOM 1857 N N . ALA A 1 237 ? -28.527 -3.227 29.626 1.00 71.38 237 ALA A N 1
ATOM 1858 C CA . ALA A 1 237 ? -28.256 -4.153 28.527 1.00 71.38 237 ALA A CA 1
ATOM 1859 C C . ALA A 1 237 ? -26.975 -3.766 27.752 1.00 71.38 237 ALA A C 1
ATOM 1861 O O . ALA A 1 237 ? -26.653 -2.580 27.659 1.00 71.38 237 ALA A O 1
ATOM 1862 N N . PRO A 1 238 ? -26.242 -4.741 27.184 1.00 76.50 238 PRO A N 1
ATOM 1863 C CA . PRO A 1 238 ? -25.057 -4.464 26.375 1.00 76.50 238 PRO A CA 1
ATOM 1864 C C . PRO A 1 238 ? -25.404 -3.605 25.151 1.00 76.50 238 PRO A C 1
ATOM 1866 O O . PRO A 1 238 ? -26.423 -3.838 24.501 1.00 76.50 238 PRO A O 1
ATOM 1869 N N . LEU A 1 239 ? -24.543 -2.643 24.803 1.00 80.44 239 LEU A N 1
ATOM 1870 C CA . LEU A 1 239 ? -24.711 -1.856 23.578 1.00 80.44 239 LEU A CA 1
ATOM 1871 C C . LEU A 1 239 ? -24.203 -2.665 22.384 1.00 80.44 239 LEU A C 1
ATOM 1873 O O . LEU A 1 239 ? -23.096 -3.208 22.416 1.00 80.44 239 LEU A O 1
ATOM 1877 N N . VAL A 1 240 ? -25.006 -2.729 21.324 1.00 82.81 240 VAL A N 1
ATOM 1878 C CA . VAL A 1 240 ? -24.748 -3.567 20.148 1.00 82.81 240 VAL A CA 1
ATOM 1879 C C . VAL A 1 240 ? -24.759 -2.724 18.881 1.00 82.81 240 VAL A C 1
ATOM 1881 O O . VAL A 1 240 ? -25.678 -1.945 18.645 1.00 82.81 240 VAL A O 1
ATOM 1884 N N . TYR A 1 241 ? -23.754 -2.922 18.035 1.00 78.62 241 TYR A N 1
ATOM 1885 C CA . TYR A 1 241 ? -23.661 -2.334 16.708 1.00 78.62 241 TYR A CA 1
ATOM 1886 C C . TYR A 1 241 ? -23.455 -3.440 15.663 1.00 78.62 241 TYR A C 1
ATOM 1888 O O . TYR A 1 241 ? -22.543 -4.250 15.829 1.00 78.62 241 TYR A O 1
ATOM 1896 N N . PRO A 1 242 ? -24.226 -3.472 14.563 1.00 77.00 242 PRO A N 1
ATOM 1897 C CA . PRO A 1 242 ? -25.487 -2.764 14.357 1.00 77.00 242 PRO A CA 1
ATOM 1898 C C . PRO A 1 242 ? -26.582 -3.364 15.256 1.00 77.00 242 PRO A C 1
ATOM 1900 O O . PRO A 1 242 ? -26.596 -4.575 15.476 1.00 77.00 242 PRO A O 1
ATOM 1903 N N . GLY A 1 243 ? -27.535 -2.548 15.721 1.00 67.81 243 GLY A N 1
ATOM 1904 C CA . GLY A 1 243 ? -28.604 -2.948 16.660 1.00 67.81 243 GLY A CA 1
ATOM 1905 C C . GLY A 1 243 ? -29.536 -4.097 16.225 1.00 67.81 243 GLY A C 1
ATOM 1906 O O . GLY A 1 243 ? -30.478 -4.422 16.930 1.00 67.81 243 GLY A O 1
ATOM 1907 N N . ALA A 1 244 ? -29.288 -4.739 15.080 1.00 57.78 244 ALA A N 1
ATOM 1908 C CA . ALA A 1 244 ? -30.023 -5.907 14.594 1.00 57.78 244 ALA A CA 1
ATOM 1909 C C . ALA A 1 244 ? -29.505 -7.259 15.144 1.00 57.78 244 ALA A C 1
ATOM 1911 O O . ALA A 1 244 ? -30.134 -8.288 14.901 1.00 57.78 244 ALA A O 1
ATOM 1912 N N . ASN A 1 245 ? -28.370 -7.284 15.859 1.00 57.91 245 ASN A N 1
ATOM 1913 C CA . ASN A 1 245 ? -27.659 -8.512 16.259 1.00 57.91 245 ASN A CA 1
ATOM 1914 C C . ASN A 1 245 ? -27.683 -8.823 17.774 1.00 57.91 245 ASN A C 1
ATOM 1916 O O . ASN A 1 245 ? -26.797 -9.518 18.269 1.00 57.91 245 ASN A O 1
ATOM 1920 N N . GLU A 1 246 ? -28.696 -8.375 18.522 1.00 55.31 246 GLU A N 1
ATOM 1921 C CA . GLU A 1 246 ? -28.792 -8.610 19.981 1.00 55.31 246 GLU A CA 1
ATOM 1922 C C . GLU A 1 246 ? -28.753 -10.102 20.391 1.00 55.31 246 GLU A C 1
ATOM 1924 O O . GLU A 1 246 ? -28.323 -10.439 21.491 1.00 55.31 246 GLU A O 1
ATOM 1929 N N . ASN A 1 247 ? -29.121 -11.027 19.498 1.00 52.81 247 ASN A N 1
ATOM 1930 C CA . ASN A 1 247 ? -29.391 -12.430 19.840 1.00 52.81 247 ASN A CA 1
ATOM 1931 C C . ASN A 1 247 ? -28.172 -13.386 19.918 1.00 52.81 247 ASN A C 1
ATOM 1933 O O . ASN A 1 247 ? -28.379 -14.596 20.010 1.00 52.81 247 ASN A O 1
ATOM 1937 N N . LYS A 1 248 ? -26.912 -12.921 19.855 1.00 59.47 248 LYS A N 1
ATOM 1938 C CA . LYS A 1 248 ? -25.726 -13.821 19.786 1.00 59.47 248 LYS A CA 1
ATOM 1939 C C . LYS A 1 248 ? -24.519 -13.438 20.657 1.00 59.47 248 LYS A C 1
ATOM 1941 O O . LYS A 1 248 ? -23.394 -13.804 20.325 1.00 59.47 248 LYS A O 1
ATOM 1946 N N . LEU A 1 249 ? -24.713 -12.734 21.769 1.00 62.38 249 LEU A N 1
ATOM 1947 C CA . LEU A 1 249 ? -23.634 -12.530 22.745 1.00 62.38 249 LEU A CA 1
ATOM 1948 C C . LEU A 1 249 ? -23.504 -13.770 23.660 1.00 62.38 249 LEU A C 1
ATOM 1950 O O . LEU A 1 249 ? -24.436 -14.055 24.413 1.00 62.38 249 LEU A O 1
ATOM 1954 N N . PRO A 1 250 ? -22.397 -14.540 23.604 1.00 64.25 250 PRO A N 1
ATOM 1955 C CA . PRO A 1 250 ? -22.163 -15.669 24.509 1.00 64.25 250 PRO A CA 1
ATOM 1956 C C . PRO A 1 250 ? -21.833 -15.194 25.936 1.00 64.25 250 PRO A C 1
ATOM 1958 O O . PRO A 1 250 ? -21.632 -14.007 26.190 1.00 64.25 250 PRO A O 1
ATOM 1961 N N . ALA A 1 251 ? -21.730 -16.134 26.882 1.00 64.62 251 ALA A N 1
ATOM 1962 C CA . ALA A 1 251 ? -21.388 -15.844 28.274 1.00 64.62 251 ALA A CA 1
ATOM 1963 C C . ALA A 1 251 ? -19.973 -15.239 28.415 1.00 64.62 251 ALA A C 1
ATOM 1965 O O . ALA A 1 251 ? -18.964 -15.928 28.278 1.00 64.62 251 ALA A O 1
ATOM 1966 N N . LEU A 1 252 ? -19.905 -13.949 28.750 1.00 70.12 252 LEU A N 1
ATOM 1967 C CA . LEU A 1 252 ? -18.667 -13.156 28.840 1.00 70.12 252 LEU A CA 1
ATOM 1968 C C . LEU A 1 252 ? -17.801 -13.462 30.068 1.00 70.12 252 LEU A C 1
ATOM 1970 O O . LEU A 1 252 ? -16.678 -12.972 30.163 1.00 70.12 252 LEU A O 1
ATOM 1974 N N . ASN A 1 253 ? -18.292 -14.295 30.987 1.00 66.38 253 ASN A N 1
ATOM 1975 C CA . ASN A 1 253 ? -17.576 -14.668 32.207 1.00 66.38 253 ASN A CA 1
ATOM 1976 C C . ASN A 1 253 ? -16.227 -15.339 31.891 1.00 66.38 253 ASN A C 1
ATOM 1978 O O . ASN A 1 253 ? -15.229 -15.045 32.536 1.00 66.38 253 ASN A O 1
ATOM 1982 N N . GLN A 1 254 ? -16.169 -16.156 30.833 1.00 69.62 254 GLN A N 1
ATOM 1983 C CA . GLN A 1 254 ? -14.927 -16.809 30.395 1.00 69.62 254 GLN A CA 1
ATOM 1984 C C . GLN A 1 254 ? -13.905 -15.817 29.813 1.00 69.62 254 GLN A C 1
ATOM 1986 O O . GLN A 1 254 ? -12.700 -16.028 29.920 1.00 69.62 254 GLN A O 1
ATOM 1991 N N . LEU A 1 255 ? -14.379 -14.722 29.208 1.00 73.25 255 LEU A N 1
ATOM 1992 C CA . LEU A 1 255 ? -13.524 -13.643 28.707 1.00 73.25 255 LEU A CA 1
ATOM 1993 C C . LEU A 1 255 ? -12.968 -12.802 29.860 1.00 73.25 255 LEU A C 1
ATOM 1995 O O . LEU A 1 255 ? -11.796 -12.434 29.827 1.00 73.25 255 LEU A O 1
ATOM 1999 N N . ALA A 1 256 ? -13.769 -12.543 30.896 1.00 72.44 256 ALA A N 1
ATOM 2000 C CA . ALA A 1 256 ? -13.321 -11.827 32.090 1.00 72.44 256 ALA A CA 1
ATOM 2001 C C . ALA A 1 256 ? -12.149 -12.550 32.781 1.00 72.44 256 ALA A C 1
ATOM 2003 O O . ALA A 1 256 ? -11.154 -11.912 33.122 1.00 72.44 256 ALA A O 1
ATOM 2004 N N . ASP A 1 257 ? -12.212 -13.882 32.876 1.00 72.25 257 ASP A N 1
ATOM 2005 C CA . ASP A 1 257 ? -11.147 -14.708 33.462 1.00 72.25 257 ASP A CA 1
ATOM 2006 C C . ASP A 1 257 ? -9.836 -14.675 32.664 1.00 72.25 257 ASP A C 1
ATOM 2008 O O . ASP A 1 257 ? -8.775 -14.963 33.217 1.00 72.25 257 ASP A O 1
ATOM 2012 N N . SER A 1 258 ? -9.884 -14.315 31.377 1.00 73.81 258 SER A N 1
ATOM 2013 C CA . SER A 1 258 ? -8.693 -14.178 30.527 1.00 73.81 258 SER A CA 1
ATOM 2014 C C . SER A 1 258 ? -7.964 -12.836 30.706 1.00 73.81 258 SER A C 1
ATOM 2016 O O . SER A 1 258 ? -6.784 -12.721 30.371 1.00 73.81 258 SER A O 1
ATOM 2018 N N . PHE A 1 259 ? -8.622 -11.841 31.312 1.00 75.25 259 PHE A N 1
ATOM 2019 C CA . PHE A 1 259 ? -8.074 -10.513 31.597 1.00 75.25 259 PHE A CA 1
ATOM 2020 C C . PHE A 1 259 ? -7.614 -10.385 33.059 1.00 75.25 259 PHE A C 1
ATOM 2022 O O . PHE A 1 259 ? -8.045 -9.502 33.793 1.00 75.25 259 PHE A O 1
ATOM 2029 N N . GLN A 1 260 ? -6.704 -11.262 33.496 1.00 66.06 260 GLN A N 1
ATOM 2030 C CA . GLN A 1 260 ? -6.211 -11.274 34.887 1.00 66.06 260 GLN A CA 1
ATOM 2031 C C . GLN A 1 260 ? -5.176 -10.182 35.196 1.00 66.06 260 GLN A C 1
ATOM 2033 O O . GLN A 1 260 ? -4.889 -9.913 36.360 1.00 66.06 260 GLN A O 1
ATOM 2038 N N . SER A 1 261 ? -4.589 -9.560 34.169 1.00 65.19 261 SER A N 1
ATOM 2039 C CA . SER A 1 261 ? -3.543 -8.547 34.323 1.00 65.19 261 SER A CA 1
ATOM 2040 C C . SER A 1 261 ? -3.799 -7.338 33.417 1.00 65.19 261 SER A C 1
ATOM 2042 O O . SER A 1 261 ? -4.107 -7.536 32.239 1.00 65.19 261 SER A O 1
ATOM 2044 N N . PRO A 1 262 ? -3.564 -6.099 33.897 1.00 63.03 262 PRO A N 1
ATOM 2045 C CA . PRO A 1 262 ? -3.641 -4.883 33.082 1.00 63.03 262 PRO A CA 1
ATOM 2046 C C . PRO A 1 262 ? -2.690 -4.867 31.875 1.00 63.03 262 PRO A C 1
ATOM 2048 O O . PRO A 1 262 ? -2.859 -4.050 30.977 1.00 63.03 262 PRO A O 1
ATOM 2051 N N . ALA A 1 263 ? -1.683 -5.750 31.846 1.00 62.50 263 ALA A N 1
ATOM 2052 C CA . ALA A 1 263 ? -0.761 -5.890 30.719 1.00 62.50 263 ALA A CA 1
ATOM 2053 C C . ALA A 1 263 ? -1.401 -6.567 29.491 1.00 62.50 263 ALA A C 1
ATOM 2055 O O . ALA A 1 263 ? -0.910 -6.397 28.375 1.00 62.50 263 ALA A O 1
ATOM 2056 N N . VAL A 1 264 ? -2.488 -7.324 29.680 1.00 63.81 264 VAL A N 1
ATOM 2057 C CA . VAL A 1 264 ? -3.256 -7.942 28.594 1.00 63.81 264 VAL A CA 1
ATOM 2058 C C . VAL A 1 264 ? -4.487 -7.080 28.355 1.00 63.81 264 VAL A C 1
ATOM 2060 O O . VAL A 1 264 ? -5.496 -7.194 29.042 1.00 63.81 264 VAL A O 1
ATOM 2063 N N . THR A 1 265 ? -4.385 -6.161 27.401 1.00 70.38 265 THR A N 1
ATOM 2064 C CA . THR A 1 265 ? -5.460 -5.209 27.081 1.00 70.38 265 THR A CA 1
ATOM 2065 C C . THR A 1 265 ? -6.311 -5.645 25.897 1.00 70.38 265 THR A C 1
ATOM 2067 O O . THR A 1 265 ? -7.471 -5.250 25.813 1.00 70.38 265 THR A O 1
ATOM 2070 N N . THR A 1 266 ? -5.764 -6.488 25.020 1.00 73.75 266 THR A N 1
ATOM 2071 C CA . THR A 1 266 ? -6.422 -6.940 23.792 1.00 73.75 266 THR A CA 1
ATOM 2072 C C . THR A 1 266 ? -6.217 -8.439 23.606 1.00 73.75 266 THR A C 1
ATOM 2074 O O . THR A 1 266 ? -5.087 -8.928 23.648 1.00 73.75 266 THR A O 1
ATOM 2077 N N . LEU A 1 267 ? -7.308 -9.166 23.363 1.00 78.19 267 LEU A N 1
ATOM 2078 C CA . LEU A 1 267 ? -7.313 -10.605 23.105 1.00 78.19 267 LEU A CA 1
ATOM 2079 C C . LEU A 1 267 ? -7.986 -10.897 21.760 1.00 78.19 267 LEU A C 1
ATOM 2081 O O . LEU A 1 267 ? -9.016 -10.305 21.438 1.00 78.19 267 LEU A O 1
ATOM 2085 N N . SER A 1 268 ? -7.411 -11.812 20.975 1.00 79.06 268 SER A N 1
ATOM 2086 C CA . SER A 1 268 ? -8.074 -12.328 19.773 1.00 79.06 268 SER A CA 1
ATOM 2087 C C . SER A 1 268 ? -9.136 -13.338 20.179 1.00 79.06 268 SER A C 1
ATOM 2089 O O . SER A 1 268 ? -8.886 -14.188 21.033 1.00 79.06 268 SER A O 1
ATOM 2091 N N . VAL A 1 269 ? -10.310 -13.239 19.567 1.00 80.38 269 VAL A N 1
ATOM 2092 C CA . VAL A 1 269 ? -11.480 -14.036 19.923 1.00 80.38 269 VAL A CA 1
ATOM 2093 C C . VAL A 1 269 ? -12.067 -14.681 18.673 1.00 80.38 269 VAL A C 1
ATOM 2095 O O . VAL A 1 269 ? -11.945 -14.141 17.575 1.00 80.38 269 VAL A O 1
ATOM 2098 N N . ASP A 1 270 ? -12.677 -15.854 18.833 1.00 78.81 270 ASP A N 1
ATOM 2099 C CA . ASP A 1 270 ? -13.297 -16.580 17.728 1.00 78.81 270 ASP A CA 1
ATOM 2100 C C . ASP A 1 270 ? -14.615 -15.899 17.282 1.00 78.81 270 ASP A C 1
ATOM 2102 O O . ASP A 1 270 ? -15.567 -15.832 18.074 1.00 78.81 270 ASP A O 1
ATOM 2106 N N . PRO A 1 271 ? -14.719 -15.449 16.012 1.00 79.44 271 PRO A N 1
ATOM 2107 C CA . PRO A 1 271 ? -15.933 -14.835 15.478 1.00 79.44 271 PRO A CA 1
ATOM 2108 C C . PRO A 1 271 ? -17.172 -15.723 15.567 1.00 79.44 271 PRO A C 1
ATOM 2110 O O . PRO A 1 271 ? -18.281 -15.201 15.688 1.00 79.44 271 PRO A O 1
ATOM 2113 N N . ALA A 1 272 ? -17.012 -17.048 15.478 1.00 77.81 272 ALA A N 1
ATOM 2114 C CA . ALA A 1 272 ? -18.138 -17.977 15.513 1.00 77.81 272 ALA A CA 1
ATOM 2115 C C . ALA A 1 272 ? -18.789 -18.027 16.901 1.00 77.81 272 ALA A C 1
ATOM 2117 O O . ALA A 1 272 ? -20.007 -18.178 17.006 1.00 77.81 272 ALA A O 1
ATOM 2118 N N . LEU A 1 273 ? -17.981 -17.857 17.950 1.00 76.12 273 LEU A N 1
ATOM 2119 C CA . LEU A 1 273 ? -18.432 -17.841 19.338 1.00 76.12 273 LEU A CA 1
ATOM 2120 C C . LEU A 1 273 ? -18.997 -16.473 19.734 1.00 76.12 273 LEU A C 1
ATOM 2122 O O . LEU A 1 273 ? -20.033 -16.425 20.386 1.00 76.12 273 LEU A O 1
ATOM 2126 N N . TYR A 1 274 ? -18.371 -15.371 19.308 1.00 77.38 274 TYR A N 1
ATOM 2127 C CA . TYR A 1 274 ? -18.669 -14.020 19.806 1.00 77.38 274 TYR A CA 1
ATOM 2128 C C . TYR A 1 274 ? -19.420 -13.136 18.806 1.00 77.38 274 TYR A C 1
ATOM 2130 O O . TYR A 1 274 ? -19.122 -11.953 18.647 1.00 77.38 274 TYR A O 1
ATOM 2138 N N . GLY A 1 275 ? -20.396 -13.711 18.100 1.00 76.50 275 GLY A N 1
ATOM 2139 C CA . GLY A 1 275 ? -21.317 -12.941 17.259 1.00 76.50 275 GLY A CA 1
ATOM 2140 C C . GLY A 1 275 ? -20.629 -12.132 16.150 1.00 76.50 275 GLY A C 1
ATOM 2141 O O . GLY A 1 275 ? -21.090 -11.044 15.812 1.00 76.50 275 GLY A O 1
ATOM 2142 N N . GLY A 1 276 ? -19.516 -12.627 15.604 1.00 78.69 276 GLY A N 1
ATOM 2143 C CA . GLY A 1 276 ? -18.723 -11.949 14.575 1.00 78.69 276 GLY A CA 1
ATOM 2144 C C . GLY A 1 276 ? -17.604 -11.043 15.103 1.00 78.69 276 GLY A C 1
ATOM 2145 O O . GLY A 1 276 ? -16.888 -10.453 14.292 1.00 78.69 276 GLY A O 1
ATOM 2146 N N . ALA A 1 277 ? -17.417 -10.936 16.423 1.00 81.62 277 ALA A N 1
ATOM 2147 C CA . ALA A 1 277 ? -16.281 -10.231 17.008 1.00 81.62 277 ALA A CA 1
ATOM 2148 C C . ALA A 1 277 ? -14.977 -11.030 16.854 1.00 81.62 277 ALA A C 1
ATOM 2150 O O . ALA A 1 277 ? -14.924 -12.219 17.146 1.00 81.62 277 ALA A O 1
ATOM 2151 N N . ILE A 1 278 ? -13.915 -10.357 16.421 1.00 83.06 278 ILE A N 1
ATOM 2152 C CA . ILE A 1 278 ? -12.560 -10.915 16.262 1.00 83.06 278 ILE A CA 1
ATOM 2153 C C . ILE A 1 278 ? -11.622 -10.504 17.402 1.00 83.06 278 ILE A C 1
ATOM 2155 O O . ILE A 1 278 ? -10.571 -11.122 17.595 1.00 83.06 278 ILE A O 1
ATOM 2159 N N . TRP A 1 279 ? -11.984 -9.457 18.147 1.00 82.12 279 TRP A N 1
ATOM 2160 C CA . TRP A 1 279 ? -11.163 -8.875 19.203 1.00 82.12 279 TRP A CA 1
ATOM 2161 C C . TRP A 1 279 ? -11.996 -8.528 20.430 1.00 82.12 279 TRP A C 1
ATOM 2163 O O . TRP A 1 279 ? -13.110 -8.028 20.302 1.00 82.12 279 TRP A O 1
ATOM 2173 N N . ALA A 1 280 ? -11.416 -8.739 21.607 1.00 83.81 280 ALA A N 1
ATOM 2174 C CA . ALA A 1 280 ? -11.910 -8.253 22.885 1.00 83.81 280 ALA A CA 1
ATOM 2175 C C . ALA A 1 280 ? -10.890 -7.288 23.477 1.00 83.81 280 ALA A C 1
ATOM 2177 O O . ALA A 1 280 ? -9.719 -7.638 23.629 1.00 83.81 280 ALA A O 1
ATOM 2178 N N . ASN A 1 281 ? -11.342 -6.091 23.830 1.00 85.12 281 ASN A N 1
ATOM 2179 C CA . ASN A 1 281 ? -10.535 -5.086 24.504 1.00 85.12 281 ASN A CA 1
ATOM 2180 C C . ASN A 1 281 ? -11.045 -4.889 25.924 1.00 85.12 281 ASN A C 1
ATOM 2182 O O . ASN A 1 281 ? -12.220 -4.590 26.127 1.00 85.12 281 ASN A O 1
ATOM 2186 N N . ALA A 1 282 ? -10.161 -5.048 26.899 1.00 82.00 282 ALA A N 1
ATOM 2187 C CA . ALA A 1 282 ? -10.488 -4.846 28.299 1.00 82.00 282 ALA A CA 1
ATOM 2188 C C . ALA A 1 282 ? -10.528 -3.353 28.652 1.00 82.00 282 ALA A C 1
ATOM 2190 O O . ALA A 1 282 ? -9.581 -2.596 28.381 1.00 82.00 282 ALA A O 1
ATOM 2191 N N . LEU A 1 283 ? -11.617 -2.954 29.306 1.00 80.56 283 LEU A N 1
ATOM 2192 C CA . LEU A 1 283 ? -11.818 -1.629 29.876 1.00 80.56 283 LEU A CA 1
ATOM 2193 C C . LEU A 1 283 ? -11.466 -1.702 31.360 1.00 80.56 283 LEU A C 1
ATOM 2195 O O . LEU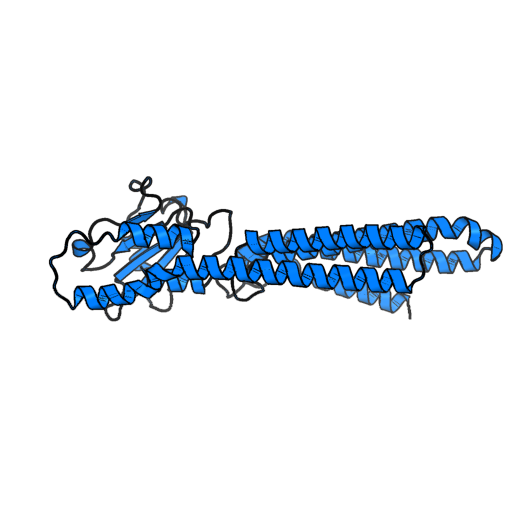 A 1 283 ? -12.138 -2.371 32.149 1.00 80.56 283 LEU A O 1
ATOM 2199 N N . TRP A 1 284 ? -10.370 -1.045 31.728 1.00 75.12 284 TRP A N 1
ATOM 2200 C CA . TRP A 1 284 ? -9.850 -1.028 33.090 1.00 75.12 284 TRP A CA 1
ATOM 2201 C C . TRP A 1 284 ? -10.131 0.327 33.730 1.00 75.12 284 TRP A C 1
ATOM 2203 O O . TRP A 1 284 ? -9.886 1.366 33.125 1.00 75.12 284 TRP A O 1
ATOM 2213 N N . SER A 1 285 ? -10.591 0.305 34.976 1.00 73.69 285 SER A N 1
ATOM 2214 C CA . SER A 1 285 ? -10.616 1.471 35.860 1.00 73.69 285 SER A CA 1
ATOM 2215 C C . SER A 1 285 ? -9.606 1.291 36.992 1.00 73.69 285 SER A C 1
ATOM 2217 O O . SER A 1 285 ? -9.075 0.196 37.192 1.00 73.69 285 SER A O 1
ATOM 2219 N N . GLU A 1 286 ? -9.413 2.323 37.816 1.00 69.00 286 GLU A N 1
ATOM 2220 C CA . GLU A 1 286 ? -8.634 2.204 39.060 1.00 69.00 286 GLU A CA 1
ATOM 2221 C C . GLU A 1 286 ? -9.170 1.119 40.015 1.00 69.00 286 GLU A C 1
ATOM 2223 O O . GLU A 1 286 ? -8.445 0.637 40.881 1.00 69.00 286 GLU A O 1
ATOM 2228 N N . ARG A 1 287 ? -10.435 0.706 39.850 1.00 66.50 287 ARG A N 1
ATOM 2229 C CA . ARG A 1 287 ? -11.105 -0.316 40.667 1.00 66.50 287 ARG A CA 1
ATOM 2230 C C . ARG A 1 287 ? -11.063 -1.721 40.053 1.00 66.50 287 ARG A C 1
ATOM 2232 O O . ARG A 1 287 ? -11.643 -2.639 40.625 1.00 66.50 287 ARG A O 1
ATOM 2239 N N . GLY A 1 288 ? -10.396 -1.896 38.910 1.00 74.31 288 GLY A N 1
ATOM 2240 C CA . GLY A 1 288 ? -10.315 -3.162 38.176 1.00 74.31 288 GLY A CA 1
ATOM 2241 C C . GLY A 1 288 ? -11.084 -3.148 36.852 1.00 74.31 288 GLY A C 1
ATOM 2242 O O . GLY A 1 288 ? -11.448 -2.084 36.342 1.00 74.31 288 GLY A O 1
ATOM 2243 N N . LEU A 1 289 ? -11.295 -4.336 36.281 1.00 77.12 289 LEU A N 1
ATOM 2244 C CA . LEU A 1 289 ? -11.997 -4.539 35.012 1.00 77.12 289 LEU A CA 1
ATOM 2245 C C . LEU A 1 289 ? -13.468 -4.107 35.140 1.00 77.12 289 LEU A C 1
ATOM 2247 O O . LEU A 1 289 ? -14.209 -4.676 35.939 1.00 77.12 289 LEU A O 1
ATOM 2251 N N . ILE A 1 290 ? -13.875 -3.109 34.353 1.00 77.81 290 ILE A N 1
ATOM 2252 C CA . ILE A 1 290 ? -15.238 -2.542 34.354 1.00 77.81 290 ILE A CA 1
ATOM 2253 C C . ILE A 1 290 ? -16.074 -2.992 33.156 1.00 77.81 290 ILE A C 1
ATOM 2255 O O . ILE A 1 290 ? -17.298 -2.872 33.166 1.00 77.81 290 ILE A O 1
ATOM 2259 N N . GLY A 1 291 ? -15.431 -3.518 32.115 1.00 80.44 291 GLY A N 1
ATOM 2260 C CA . GLY A 1 291 ? -16.116 -3.931 30.902 1.00 80.44 291 GLY A CA 1
ATOM 2261 C C . GLY A 1 291 ? -15.181 -4.507 29.856 1.00 80.44 291 GLY A C 1
ATOM 2262 O O . GLY A 1 291 ? -13.956 -4.476 29.987 1.00 80.44 291 GLY A O 1
ATOM 2263 N N . VAL A 1 292 ? -15.784 -5.040 28.802 1.00 84.25 292 VAL A N 1
ATOM 2264 C CA . VAL A 1 292 ? -15.091 -5.490 27.599 1.00 84.25 292 VAL A CA 1
ATOM 2265 C C . VAL A 1 292 ? -15.775 -4.880 26.384 1.00 84.25 292 VAL A C 1
ATOM 2267 O O . VAL A 1 292 ? -16.999 -4.918 26.245 1.00 84.25 292 VAL A O 1
ATOM 2270 N N . PHE A 1 293 ? -14.953 -4.343 25.488 1.00 85.31 293 PHE A N 1
ATOM 2271 C CA . PHE A 1 293 ? -15.361 -3.856 24.185 1.00 85.31 293 PHE A CA 1
ATOM 2272 C C . PHE A 1 293 ? -14.946 -4.854 23.099 1.00 85.31 293 PHE A C 1
ATOM 2274 O O . PHE A 1 293 ? -13.758 -5.042 22.819 1.00 85.31 293 PHE A O 1
ATOM 2281 N N . LEU A 1 294 ? -15.932 -5.524 22.510 1.00 85.06 294 LEU A N 1
ATOM 2282 C CA . LEU A 1 294 ? -15.755 -6.488 21.432 1.00 85.06 294 LEU A CA 1
ATOM 2283 C C . LEU A 1 294 ? -15.826 -5.783 20.079 1.00 85.06 294 LEU A C 1
ATOM 2285 O O . LEU A 1 294 ? -16.766 -5.038 19.808 1.00 85.06 294 LEU A O 1
ATOM 2289 N N . LEU A 1 295 ? -14.870 -6.080 19.206 1.00 86.19 295 LEU A N 1
ATOM 2290 C CA . LEU A 1 295 ? -14.771 -5.518 17.863 1.00 86.19 295 LEU A CA 1
ATOM 2291 C C . LEU A 1 295 ? -14.770 -6.628 16.816 1.00 86.19 295 LEU A C 1
ATOM 2293 O O . LEU A 1 295 ? -13.978 -7.570 16.876 1.00 86.19 295 LEU A O 1
ATOM 2297 N N . GLY A 1 296 ? -15.671 -6.507 15.849 1.00 83.62 296 GLY A N 1
ATOM 2298 C CA . GLY A 1 296 ? -15.712 -7.292 14.621 1.00 83.62 296 GLY A CA 1
ATOM 2299 C C . GLY A 1 296 ? -14.732 -6.778 13.568 1.00 83.62 296 GLY A C 1
ATOM 2300 O O . GLY A 1 296 ? -13.920 -5.902 13.848 1.00 83.62 296 GLY A O 1
ATOM 2301 N N . PRO A 1 297 ? -14.754 -7.336 12.350 1.00 80.56 297 PRO A N 1
ATOM 2302 C CA . PRO A 1 297 ? -13.916 -6.859 11.257 1.00 80.56 297 PRO A CA 1
ATOM 2303 C C . PRO A 1 297 ? -14.301 -5.437 10.833 1.00 80.56 297 PRO A C 1
ATOM 2305 O O . PRO A 1 297 ? -15.472 -5.056 10.865 1.00 80.56 297 PRO A O 1
ATOM 2308 N N . LYS A 1 298 ? -13.320 -4.665 10.359 1.00 78.94 298 LYS A N 1
ATOM 2309 C CA . LYS A 1 298 ? -13.544 -3.329 9.795 1.00 78.94 298 LYS A CA 1
ATOM 2310 C C . LYS A 1 298 ? -14.254 -3.420 8.438 1.00 78.94 298 LYS A C 1
ATOM 2312 O O . LYS A 1 298 ? -14.073 -4.384 7.683 1.00 78.94 298 LYS A O 1
ATOM 2317 N N . VAL A 1 299 ? -15.067 -2.431 8.090 1.00 73.31 299 VAL A N 1
ATOM 2318 C CA . VAL A 1 299 ? -15.758 -2.323 6.800 1.00 73.31 299 VAL A CA 1
ATOM 2319 C C . VAL A 1 299 ? -14.712 -2.243 5.686 1.00 73.31 299 VAL A C 1
ATOM 2321 O O . VAL A 1 299 ? -13.821 -1.396 5.688 1.00 73.31 299 VAL A O 1
ATOM 2324 N N . GLY A 1 300 ? -14.801 -3.145 4.705 1.00 68.50 300 GLY A N 1
ATOM 2325 C CA . GLY A 1 300 ? -13.817 -3.222 3.618 1.00 68.50 300 GLY A CA 1
ATOM 2326 C C . GLY A 1 300 ? -12.509 -3.932 3.986 1.00 68.50 300 GLY A C 1
ATOM 2327 O O . GLY A 1 300 ? -11.504 -3.735 3.297 1.00 68.50 300 GLY A O 1
ATOM 2328 N N . ASP A 1 301 ? -12.532 -4.764 5.033 1.00 66.94 301 ASP A N 1
ATOM 2329 C CA . ASP A 1 301 ? -11.448 -5.684 5.393 1.00 66.94 301 ASP A CA 1
ATOM 2330 C C . ASP A 1 301 ? -10.121 -4.955 5.687 1.00 66.94 301 ASP A C 1
ATOM 2332 O O . ASP A 1 301 ? -9.063 -5.362 5.221 1.00 66.94 301 ASP A O 1
ATOM 2336 N N . SER A 1 302 ? -10.166 -3.826 6.397 1.00 68.38 302 SER A N 1
ATOM 2337 C CA . SER A 1 302 ? -8.979 -3.079 6.862 1.00 68.38 302 SER A CA 1
ATOM 2338 C C . SER A 1 302 ? -8.606 -3.485 8.298 1.00 68.38 302 SER A C 1
ATOM 2340 O O . SER A 1 302 ? -9.415 -4.089 9.003 1.00 68.38 302 SER A O 1
ATOM 2342 N N . LEU A 1 303 ? -7.369 -3.216 8.721 1.00 72.56 303 LEU A N 1
ATOM 2343 C CA . LEU A 1 303 ? -6.874 -3.532 10.062 1.00 72.56 303 LEU A CA 1
ATOM 2344 C C . LEU A 1 303 ? -7.123 -2.355 11.024 1.00 72.56 303 LEU A C 1
ATOM 2346 O O . LEU A 1 303 ? -7.149 -1.195 10.611 1.00 72.56 303 LEU A O 1
ATOM 2350 N N . TYR A 1 304 ? -7.277 -2.654 12.314 1.00 71.06 304 TYR A N 1
ATOM 2351 C CA . TYR A 1 304 ? -7.380 -1.636 13.361 1.00 71.06 304 TYR A CA 1
ATOM 2352 C C . TYR A 1 304 ? -5.998 -1.113 13.763 1.00 71.06 304 TYR A C 1
ATOM 2354 O O . TYR A 1 304 ? -5.029 -1.875 13.846 1.00 71.06 304 TYR A O 1
ATOM 2362 N N . THR A 1 305 ? -5.895 0.184 14.061 1.00 68.69 305 THR A N 1
ATOM 2363 C CA . THR A 1 305 ? -4.700 0.734 14.725 1.00 68.69 305 THR A CA 1
ATOM 2364 C C . THR A 1 305 ? -4.702 0.507 16.224 1.00 68.69 305 THR A C 1
ATOM 2366 O O . THR A 1 305 ? -5.741 0.382 16.861 1.00 68.69 305 THR A O 1
ATOM 2369 N N . GLN A 1 306 ? -3.504 0.601 16.806 1.00 68.62 306 GLN A N 1
ATOM 2370 C CA . GLN A 1 306 ? -3.355 0.809 18.242 1.00 68.62 306 GLN A CA 1
ATOM 2371 C C . GLN A 1 306 ? -4.040 2.105 18.714 1.00 68.62 306 GLN A C 1
ATOM 2373 O O . GLN A 1 306 ? -4.697 2.077 19.743 1.00 68.62 306 GLN A O 1
ATOM 2378 N N . GLU A 1 307 ? -3.945 3.205 17.955 1.00 64.31 307 GLU A N 1
ATOM 2379 C CA . GLU A 1 307 ? -4.645 4.466 18.259 1.00 64.31 307 GLU A CA 1
ATOM 2380 C C . GLU A 1 307 ? -6.175 4.292 18.260 1.00 64.31 307 GLU A C 1
ATOM 2382 O O . GLU A 1 307 ? -6.819 4.686 19.223 1.00 64.31 307 GLU A O 1
ATOM 2387 N N . GLU A 1 308 ? -6.762 3.657 17.238 1.00 71.38 308 GLU A N 1
ATOM 2388 C CA . GLU A 1 308 ? -8.211 3.385 17.176 1.00 71.38 308 GLU A CA 1
ATOM 2389 C C . GLU A 1 308 ? -8.693 2.501 18.334 1.00 71.38 308 GLU A C 1
ATOM 2391 O O . GLU A 1 308 ? -9.724 2.787 18.940 1.00 71.38 308 GLU A O 1
ATOM 2396 N N . VAL A 1 309 ? -7.937 1.452 18.676 1.00 71.56 309 VAL A N 1
ATOM 2397 C CA . VAL A 1 309 ? -8.257 0.580 19.816 1.00 71.56 309 VAL A CA 1
ATOM 2398 C C . VAL A 1 309 ? -8.141 1.338 21.141 1.00 71.56 309 VAL A C 1
ATOM 2400 O O . VAL A 1 309 ? -8.979 1.151 22.018 1.00 71.56 309 VAL A O 1
ATOM 2403 N N . GLU A 1 310 ? -7.162 2.230 21.292 1.00 69.56 310 GLU A N 1
ATOM 2404 C CA . GLU A 1 310 ? -7.016 3.038 22.507 1.00 69.56 310 GLU A CA 1
ATOM 2405 C C . GLU A 1 310 ? -8.111 4.113 22.620 1.00 69.56 310 GLU A C 1
ATOM 2407 O O . GLU A 1 310 ? -8.655 4.339 23.700 1.00 69.56 310 GLU A O 1
ATOM 2412 N N . ILE A 1 311 ? -8.517 4.725 21.502 1.00 68.69 311 ILE A N 1
ATOM 2413 C CA . ILE A 1 311 ? -9.681 5.624 21.454 1.00 68.69 311 ILE A CA 1
ATOM 2414 C C . ILE A 1 311 ? -10.941 4.854 21.853 1.00 68.69 311 ILE A C 1
ATOM 2416 O O . ILE A 1 311 ? -11.698 5.309 22.703 1.00 68.69 311 ILE A O 1
ATOM 2420 N N . ALA A 1 312 ? -11.141 3.651 21.315 1.00 69.19 312 ALA A N 1
ATOM 2421 C CA . ALA A 1 312 ? -12.264 2.811 21.705 1.00 69.19 312 ALA A CA 1
ATOM 2422 C C . ALA A 1 312 ? -12.260 2.469 23.205 1.00 69.19 312 ALA A C 1
ATOM 2424 O O . ALA A 1 312 ? -13.316 2.449 23.826 1.00 69.19 312 ALA A O 1
ATOM 2425 N N . ARG A 1 313 ? -11.079 2.246 23.797 1.00 70.12 313 ARG A N 1
ATOM 2426 C CA . ARG A 1 313 ? -10.925 1.953 25.232 1.00 70.12 313 ARG A CA 1
ATOM 2427 C C . ARG A 1 313 ? -11.131 3.155 26.150 1.00 70.12 313 ARG A C 1
ATOM 2429 O O . ARG A 1 313 ? -11.410 2.964 27.324 1.00 70.12 313 ARG A O 1
ATOM 2436 N N . THR A 1 314 ? -10.913 4.365 25.646 1.00 65.69 314 THR A N 1
ATOM 2437 C CA . THR A 1 314 ? -11.095 5.605 26.420 1.00 65.69 314 THR A CA 1
ATOM 2438 C C . THR A 1 314 ? -12.512 6.156 26.317 1.00 65.69 314 THR A C 1
ATOM 2440 O O . THR A 1 314 ? -12.946 6.866 27.220 1.00 65.69 314 THR A O 1
ATOM 2443 N N . VAL A 1 315 ? -13.218 5.857 25.223 1.00 60.84 315 VAL A N 1
ATOM 2444 C CA . VAL A 1 315 ? -14.589 6.327 24.975 1.00 60.84 315 VAL A CA 1
ATOM 2445 C C . VAL A 1 315 ? -15.652 5.334 25.462 1.00 60.84 315 VAL A C 1
ATOM 2447 O O . VAL A 1 315 ? -16.731 5.780 25.847 1.00 60.84 315 VAL A O 1
ATOM 2450 N N . GLY A 1 316 ? -15.377 4.024 25.405 1.00 54.16 316 GLY A N 1
ATOM 2451 C CA . GLY A 1 316 ? -16.270 2.967 25.905 1.00 54.16 316 GLY A CA 1
ATOM 2452 C C . GLY A 1 316 ? -16.192 2.791 27.413 1.00 54.16 316 GLY A C 1
ATOM 2453 O O . GLY A 1 316 ? -17.258 2.525 28.006 1.00 54.16 316 GLY A O 1
#

Radius of gyration: 28.71 Å; chains: 1; bounding box: 68×41×81 Å

Secondary structure (DSSP, 8-state):
-HHHHHHHHHHHHHHHHHHHHSPPPP-STTHHHHHHHHHHHHHHHHHHHHHHHHHHHHHHHHHHHHHTTS-HHHHHHHHHHHHHHHHHHHHHHHHHHHHHHHHHHHH-TTTTSS---HHHHHHHHHHHHHHHHHHHHHHHHHHHTT--HHHHHHHHHHHHHHHHHHHHHHHHHHHHHHHHHHHHHHHTHHHHHHHHTT--------HHHHHHIIIIIS-BSSEEEEE-STTHHHH-SPEEESTT-GGG---THHHHTT--STT--EEE--TTTTTT--EEEEEEETTEEEEEEEE-PBTTSPPPPHHHHHHHHHH-